Protein AF-A0A9D9GRF8-F1 (afdb_monomer)

pLDDT: mean 84.84, std 13.11, range [34.34, 96.88]

Nearest PDB structures (foldseek):
  6o7x-assembly1_M  TM=3.950E-01  e=9.332E-03  Saccharomyces cerevisiae S288C
  7fde-assembly1_M  TM=4.262E-01  e=1.306E-01  Saccharomyces cerevisiae S288C
  5knc-assembly1_G  TM=4.337E-01  e=1.461E-01  Enterococcus hirae ATCC 9790
  7tmo-assembly1_M  TM=4.013E-01  e=1.829E-01  Saccharomyces cerevisiae
  5d80-assembly1_G  TM=1.561E-01  e=4.013E-01  Saccharomyces cerevisiae S288C

Sequence (206 aa):
MVTLIKFSESDKKILLILLIIILLFIIVFGYLQKLVAYIMRKQGLAVDTMMYDILRTGVIKKKGEFKKEAYRKSMVLFTKKAWIPFLIIAVSVLAILIFGWAKGENGLSYYPEAWSSLTFDLDWPTNEFFGLTIVSDWPSIVKYPDFSWSIDKYYALFFTLIGAISALFYLYQVQAYLARAMRIRRLGRTYFSKDLEKQSNQQIAQ

Radius of gyration: 27.82 Å; Cα contacts (8 Å, |Δi|>4): 161; chains: 1; bounding box: 81×28×70 Å

Secondary structure (DSSP, 8-state):
--------HHHHHHHHHHHHHHHHHHHHHHHHHHHHHHHHHHHHTHHHHHHHHHHHTT---SHHHHHHHHHHHHHHHHHHHHHHHHHHHHHHHHHHHHHHHHTTS-TTTHHHHHHHHHS-EEE--EEEETTEEEE-SPPEEEE-------HHHHHHHHHHHHHHHHHHHHHHHHHHHHHHHHHHHHHHHHSS---HHHHHHHHTT-

Solvent-accessible surface area (backbone atoms only — not comparable to full-atom values): 11429 Å² total; per-residue (Å²): 135,85,81,76,78,76,73,49,75,66,56,54,51,52,53,50,52,53,52,51,53,53,52,51,50,53,51,54,51,55,52,50,51,52,52,52,53,52,53,30,53,60,44,14,50,58,51,54,68,75,41,43,66,52,58,72,68,56,77,59,87,46,49,67,58,47,48,54,53,53,50,50,54,49,47,53,55,38,50,70,65,31,48,60,29,47,50,47,31,52,50,25,53,49,51,52,39,52,53,21,43,74,69,76,42,77,32,61,65,61,48,62,57,28,51,55,40,62,35,72,45,70,48,65,48,63,44,79,55,97,90,38,79,38,77,70,54,82,58,48,79,76,39,76,53,56,83,70,94,48,71,60,36,54,50,50,50,52,35,48,51,54,21,49,55,21,46,53,55,29,51,51,42,52,50,33,44,52,22,29,55,52,40,51,57,51,49,44,47,72,77,58,53,91,47,69,72,62,53,54,60,57,61,75,74,108

Organism: NCBI:txid2840932

Foldseek 3Di:
DPPPPPDDPVNVVVVVVVVVVVVVVVVVVVVVVVVLVVLLLVLQCVLCVVCVVVVVVVVDPALVVLLVVSLVVLVVVLCVQLVVLVVLLVVLQVLQQVVCVVVVHNRCPLLVVLQPLQDWDWAFDWDDDPNDTDRDDGTDTPDDRDPPDDPSNVSSVVSVVSNVVSVVSNVSSVSSSVSNNVSSVVVSCVVPPPDPVVVVVVVVVD

Structure (mmCIF, N/CA/C/O backbone):
data_AF-A0A9D9GRF8-F1
#
_entry.id   AF-A0A9D9GRF8-F1
#
loop_
_atom_site.group_PDB
_atom_site.id
_atom_site.type_symbol
_atom_site.label_atom_id
_atom_site.label_alt_id
_atom_site.label_comp_id
_atom_site.label_asym_id
_atom_site.label_entity_id
_atom_site.label_seq_id
_atom_site.pdbx_PDB_ins_code
_atom_site.Cartn_x
_atom_site.Cartn_y
_atom_site.Cartn_z
_atom_site.occupancy
_atom_site.B_iso_or_equiv
_atom_site.auth_seq_id
_atom_site.auth_comp_id
_atom_site.auth_asym_id
_atom_site.auth_atom_id
_atom_site.pdbx_PDB_model_num
ATOM 1 N N . MET A 1 1 ? 48.474 -10.193 21.459 1.00 34.34 1 MET A N 1
ATOM 2 C CA . MET A 1 1 ? 48.788 -9.098 20.517 1.00 34.34 1 MET A CA 1
ATOM 3 C C . MET A 1 1 ? 47.507 -8.313 20.303 1.00 34.34 1 MET A C 1
ATOM 5 O O . MET A 1 1 ? 46.628 -8.785 19.600 1.00 34.34 1 MET A O 1
ATOM 9 N N . VAL A 1 2 ? 47.343 -7.197 21.013 1.00 43.62 2 VAL A N 1
ATOM 10 C CA . VAL A 1 2 ? 46.194 -6.304 20.817 1.00 43.62 2 VAL A CA 1
ATOM 11 C C . VAL A 1 2 ? 46.542 -5.436 19.617 1.00 43.62 2 VAL A C 1
ATOM 13 O O . VAL A 1 2 ? 47.428 -4.588 19.708 1.00 43.62 2 VAL A O 1
ATOM 16 N N . THR A 1 3 ? 45.931 -5.708 18.469 1.00 48.06 3 THR A N 1
ATOM 17 C CA . THR A 1 3 ? 46.075 -4.895 17.261 1.00 48.06 3 THR A CA 1
ATOM 18 C C . THR A 1 3 ? 45.477 -3.521 17.555 1.00 48.06 3 THR A C 1
ATOM 20 O O . THR A 1 3 ? 44.263 -3.334 17.532 1.00 48.06 3 THR A O 1
ATOM 23 N N . LEU A 1 4 ? 46.331 -2.557 17.907 1.00 42.31 4 LEU A N 1
ATOM 24 C CA . LEU A 1 4 ? 45.944 -1.157 18.026 1.00 42.31 4 LEU A CA 1
ATOM 25 C C . LEU A 1 4 ? 45.586 -0.664 16.619 1.00 42.31 4 LEU A C 1
ATOM 27 O O . LEU A 1 4 ? 46.464 -0.336 15.823 1.00 42.31 4 LEU A O 1
ATOM 31 N N . ILE A 1 5 ? 44.293 -0.634 16.303 1.00 59.06 5 ILE A N 1
ATOM 32 C CA . ILE A 1 5 ? 43.787 0.031 15.103 1.00 59.06 5 ILE A CA 1
ATOM 33 C C . ILE A 1 5 ? 44.037 1.529 15.309 1.00 59.06 5 ILE A C 1
ATOM 35 O O . ILE A 1 5 ? 43.296 2.218 16.012 1.00 59.06 5 ILE A O 1
ATOM 39 N N . LYS A 1 6 ? 45.148 2.031 14.762 1.00 53.34 6 LYS A N 1
ATOM 40 C CA . LYS A 1 6 ? 45.441 3.464 14.701 1.00 53.34 6 LYS A CA 1
ATOM 41 C C . LYS A 1 6 ? 44.455 4.082 13.711 1.00 53.34 6 LYS A C 1
ATOM 43 O O . LYS A 1 6 ? 44.670 4.024 12.509 1.00 53.34 6 LYS A O 1
ATOM 48 N N . PHE A 1 7 ? 43.369 4.647 14.228 1.00 54.81 7 PHE A N 1
ATOM 49 C CA . PHE A 1 7 ? 42.433 5.429 13.425 1.00 54.81 7 PHE A CA 1
ATOM 50 C C . PHE A 1 7 ? 43.140 6.655 12.847 1.00 54.81 7 PHE A C 1
ATOM 52 O O . PHE A 1 7 ? 43.674 7.470 13.609 1.00 54.81 7 PHE A O 1
ATOM 59 N N . SER A 1 8 ? 43.116 6.798 11.521 1.00 70.12 8 SER A N 1
ATOM 60 C CA . SER A 1 8 ? 43.516 8.041 10.864 1.00 70.12 8 SER A CA 1
ATOM 61 C C . SER A 1 8 ? 42.523 9.155 11.236 1.00 70.12 8 SER A C 1
ATOM 63 O O . SER A 1 8 ? 41.371 8.891 11.598 1.00 70.12 8 SER A O 1
ATOM 65 N N . GLU A 1 9 ? 42.937 10.425 11.193 1.00 72.44 9 GLU A N 1
ATOM 66 C CA . GLU A 1 9 ? 41.999 11.538 11.423 1.00 72.44 9 GLU A CA 1
ATOM 67 C C . GLU A 1 9 ? 40.847 11.541 10.410 1.00 72.44 9 GLU A C 1
ATOM 69 O O . GLU A 1 9 ? 39.722 11.913 10.753 1.00 72.44 9 GLU A O 1
ATOM 74 N N . SER A 1 10 ? 41.109 11.085 9.184 1.00 70.81 10 SER A N 1
ATOM 75 C CA . SER A 1 10 ? 40.103 10.927 8.136 1.00 70.81 10 SER A CA 1
ATOM 76 C C . SER A 1 10 ? 39.047 9.890 8.525 1.00 70.81 10 SER A C 1
ATOM 78 O O . SER A 1 10 ? 37.855 10.144 8.362 1.00 70.81 10 SER A O 1
ATOM 80 N N . ASP A 1 11 ? 39.453 8.778 9.143 1.00 73.00 11 ASP A N 1
ATOM 81 C CA . ASP A 1 11 ? 38.540 7.697 9.542 1.00 73.00 11 ASP A CA 1
ATOM 82 C C . ASP A 1 11 ? 37.584 8.162 10.650 1.00 73.00 11 ASP A C 1
ATOM 84 O O . ASP A 1 11 ? 36.396 7.839 10.645 1.00 73.00 11 ASP A O 1
ATOM 88 N N . LYS A 1 12 ? 38.084 8.986 11.583 1.00 78.44 12 LYS A N 1
ATOM 89 C CA . LYS A 1 12 ? 37.261 9.595 12.641 1.00 78.44 12 LYS A CA 1
ATOM 90 C C . LYS A 1 12 ? 36.231 10.569 12.069 1.00 78.44 12 LYS A C 1
ATOM 92 O O . LYS A 1 12 ? 35.096 10.594 12.542 1.00 78.44 12 LYS A O 1
ATOM 97 N N . LYS A 1 13 ? 36.604 11.355 11.050 1.00 79.38 13 LYS A N 1
ATOM 98 C CA . LYS A 1 13 ? 35.684 12.275 10.357 1.00 79.38 13 LYS A CA 1
ATOM 99 C C . LYS A 1 13 ? 34.590 11.510 9.610 1.00 79.38 13 LYS A C 1
ATOM 101 O O . LYS A 1 13 ? 33.422 11.865 9.737 1.00 79.38 13 LYS A O 1
ATOM 106 N N . ILE A 1 14 ? 34.942 10.436 8.902 1.00 80.31 14 ILE A N 1
ATOM 107 C CA . ILE A 1 14 ? 33.975 9.585 8.187 1.00 80.31 14 ILE A CA 1
ATOM 108 C C . ILE A 1 14 ? 33.003 8.916 9.166 1.00 80.31 14 ILE A C 1
ATOM 110 O O . ILE A 1 14 ? 31.791 8.948 8.952 1.00 80.31 14 ILE A O 1
ATOM 114 N N . LEU A 1 15 ? 33.505 8.372 10.279 1.00 82.38 15 LEU A N 1
ATOM 115 C CA . LEU A 1 15 ? 32.664 7.738 11.295 1.00 82.38 15 LEU A CA 1
ATOM 116 C C . LEU A 1 15 ? 31.694 8.735 11.950 1.00 82.38 15 LEU A C 1
ATOM 118 O O . LEU A 1 15 ? 30.535 8.403 12.202 1.00 82.38 15 LEU A O 1
ATOM 122 N N . LEU A 1 16 ? 32.138 9.976 12.165 1.00 86.75 16 LEU A N 1
ATOM 123 C CA . LEU A 1 16 ? 31.287 11.058 12.658 1.00 86.75 16 LEU A CA 1
ATOM 124 C C . LEU A 1 16 ? 30.183 11.428 11.654 1.00 86.75 16 LEU A C 1
ATOM 126 O O . LEU A 1 16 ? 29.030 11.582 12.055 1.00 86.75 16 LEU A O 1
ATOM 130 N N . ILE A 1 17 ? 30.498 11.512 10.357 1.00 86.94 17 ILE A N 1
ATOM 131 C CA . ILE A 1 17 ? 29.504 11.767 9.299 1.00 86.94 17 ILE A CA 1
ATOM 132 C C . ILE A 1 17 ? 28.460 10.642 9.253 1.00 86.94 17 ILE A C 1
ATOM 134 O O . ILE A 1 17 ? 27.261 10.920 9.236 1.00 86.94 17 ILE A O 1
ATOM 138 N N . LEU A 1 18 ? 28.891 9.377 9.303 1.00 85.81 18 LEU A N 1
ATOM 139 C CA . LEU A 1 18 ? 27.989 8.222 9.309 1.00 85.81 18 LEU A CA 1
ATOM 140 C C . LEU A 1 18 ? 27.032 8.253 10.512 1.00 85.81 18 LEU A C 1
ATOM 142 O O . LEU A 1 18 ? 25.831 8.027 10.357 1.00 85.81 18 LEU A O 1
ATOM 146 N N . LEU A 1 19 ? 27.541 8.585 11.702 1.00 90.12 19 LEU A N 1
ATOM 147 C CA . LEU A 1 19 ? 26.729 8.708 12.914 1.00 90.12 19 LEU A CA 1
ATOM 148 C C . LEU A 1 19 ? 25.658 9.802 12.774 1.00 90.12 19 LEU A C 1
ATOM 150 O O . LEU A 1 19 ? 24.506 9.589 13.154 1.00 90.12 19 LEU A O 1
ATOM 154 N N . ILE A 1 20 ? 26.015 10.954 12.196 1.00 92.38 20 ILE A N 1
ATOM 155 C CA . ILE A 1 20 ? 25.071 12.052 11.940 1.00 92.38 20 ILE A CA 1
ATOM 156 C C . ILE A 1 20 ? 23.975 11.608 10.964 1.00 92.38 20 ILE A C 1
ATOM 158 O O . ILE A 1 20 ? 22.801 11.883 11.210 1.00 92.38 20 ILE A O 1
ATOM 162 N N . ILE A 1 21 ? 24.329 10.886 9.896 1.00 90.81 21 ILE A N 1
ATOM 163 C CA . ILE A 1 21 ? 23.359 10.359 8.922 1.00 90.81 21 ILE A CA 1
ATOM 164 C C . ILE A 1 21 ? 22.376 9.397 9.600 1.00 90.81 21 ILE A C 1
ATOM 166 O O . ILE A 1 21 ? 21.165 9.525 9.415 1.00 90.81 21 ILE A O 1
ATOM 170 N N . ILE A 1 22 ? 22.870 8.474 10.431 1.00 92.62 22 ILE A N 1
ATOM 171 C CA . ILE A 1 22 ? 22.021 7.532 11.179 1.00 92.62 22 ILE A CA 1
ATOM 172 C C . ILE A 1 22 ? 21.080 8.286 12.126 1.00 92.62 22 ILE A C 1
ATOM 174 O O . ILE A 1 22 ? 19.884 7.993 12.182 1.00 92.62 22 ILE A O 1
ATOM 178 N N . LEU A 1 23 ? 21.594 9.283 12.849 1.00 94.56 23 LEU A N 1
ATOM 179 C CA . LEU A 1 23 ? 20.797 10.091 13.769 1.00 94.56 23 LEU A CA 1
ATOM 180 C C . LEU A 1 23 ? 19.700 10.868 13.029 1.00 94.56 23 LEU A C 1
ATOM 182 O O . LEU A 1 23 ? 18.549 10.885 13.471 1.00 94.56 23 LEU A O 1
ATOM 186 N N . LEU A 1 24 ? 20.021 11.449 11.871 1.00 94.94 24 LEU A N 1
ATOM 187 C CA . LEU A 1 24 ? 19.050 12.120 11.008 1.00 94.94 24 LEU A CA 1
ATOM 188 C C . LEU A 1 24 ? 17.966 11.146 10.531 1.00 94.94 24 LEU A C 1
ATOM 190 O O . LEU A 1 24 ? 16.778 11.470 10.590 1.00 94.94 24 LEU A O 1
ATOM 194 N N . PHE A 1 25 ? 18.350 9.930 10.137 1.00 93.06 25 PHE A N 1
ATOM 195 C CA . PHE A 1 25 ? 17.412 8.884 9.733 1.00 93.06 25 PHE A CA 1
ATOM 196 C C . PHE A 1 25 ? 16.435 8.534 10.865 1.00 93.06 25 PHE A C 1
ATOM 198 O O . PHE A 1 25 ? 15.224 8.513 10.650 1.00 93.06 25 PHE A O 1
ATOM 205 N N . ILE A 1 26 ? 16.924 8.363 12.099 1.00 94.88 26 ILE A N 1
ATOM 206 C CA . ILE A 1 26 ? 16.077 8.106 13.278 1.00 94.88 26 ILE A CA 1
ATOM 207 C C . ILE A 1 26 ? 15.067 9.242 13.496 1.00 94.88 26 ILE A C 1
ATOM 209 O O . ILE A 1 26 ? 13.886 8.979 13.745 1.00 94.88 26 ILE A O 1
ATOM 213 N N . ILE A 1 27 ? 15.499 10.502 13.369 1.00 95.38 27 ILE A N 1
ATOM 214 C CA . ILE A 1 27 ? 14.617 11.668 13.515 1.00 95.38 27 ILE A CA 1
ATOM 215 C C . ILE A 1 27 ? 13.503 11.637 12.461 1.00 95.38 27 ILE A C 1
ATOM 217 O O . ILE A 1 27 ? 12.324 11.761 12.810 1.00 95.38 27 ILE A O 1
ATOM 221 N N . VAL A 1 28 ? 13.850 11.429 11.187 1.00 93.56 28 VAL A N 1
ATOM 222 C CA . VAL A 1 28 ? 12.881 11.357 10.081 1.00 93.56 28 VAL A CA 1
ATOM 223 C C . VAL A 1 28 ? 11.872 10.229 10.312 1.00 93.56 28 VAL A C 1
ATOM 225 O O . VAL A 1 28 ? 10.662 10.452 10.206 1.00 93.56 28 VAL A O 1
ATOM 228 N N . PHE A 1 29 ? 12.336 9.044 10.716 1.00 93.06 29 PHE A N 1
ATOM 229 C CA . PHE A 1 29 ? 11.458 7.920 11.050 1.00 93.06 29 PHE A CA 1
ATOM 230 C C . PHE A 1 29 ? 10.511 8.237 12.211 1.00 93.06 29 PHE A C 1
ATOM 232 O O . PHE A 1 29 ? 9.323 7.908 12.145 1.00 93.06 29 PHE A O 1
ATOM 239 N N . GLY A 1 30 ? 10.991 8.931 13.245 1.00 92.44 30 GLY A N 1
ATOM 240 C CA . GLY A 1 30 ? 10.158 9.375 14.363 1.00 92.44 30 GLY A CA 1
ATOM 241 C C . GLY A 1 30 ? 9.026 10.314 13.927 1.00 92.44 30 GLY A C 1
ATOM 242 O O . GLY A 1 30 ? 7.882 10.165 14.372 1.00 92.44 30 GLY A O 1
ATOM 243 N N . TYR A 1 31 ? 9.304 11.252 13.017 1.00 93.75 31 TYR A N 1
ATOM 244 C CA . TYR A 1 31 ? 8.274 12.133 12.454 1.00 93.75 31 TYR A CA 1
ATOM 245 C C . TYR A 1 31 ? 7.276 11.379 11.571 1.00 93.75 31 TYR A C 1
ATOM 247 O O . TYR A 1 31 ? 6.066 11.587 11.708 1.00 93.75 31 TYR A O 1
ATOM 255 N N . LEU A 1 32 ? 7.750 10.454 10.731 1.00 91.19 32 LEU A N 1
ATOM 256 C CA . LEU A 1 32 ? 6.888 9.612 9.898 1.00 91.19 32 LEU A CA 1
ATOM 257 C C . LEU A 1 32 ? 5.913 8.787 10.747 1.00 91.19 32 LEU A C 1
ATOM 259 O O . LEU A 1 32 ? 4.715 8.765 10.463 1.00 91.19 32 LEU A O 1
ATOM 263 N N . GLN A 1 33 ? 6.382 8.181 11.841 1.00 91.25 33 GLN A N 1
ATOM 264 C CA . GLN A 1 33 ? 5.516 7.437 12.761 1.00 91.25 33 GLN A CA 1
ATOM 265 C C . GLN A 1 33 ? 4.420 8.318 13.377 1.00 91.25 33 GLN A C 1
ATOM 267 O O . GLN A 1 33 ? 3.258 7.905 13.441 1.00 91.25 33 GLN A O 1
ATOM 272 N N . LYS A 1 34 ? 4.756 9.546 13.800 1.00 92.81 34 LYS A N 1
ATOM 273 C CA . LYS A 1 34 ? 3.769 10.502 14.334 1.00 92.81 34 LYS A CA 1
ATOM 274 C C . LYS A 1 34 ? 2.711 10.864 13.291 1.00 92.81 34 LYS A C 1
ATOM 276 O O . LYS A 1 34 ? 1.522 10.884 13.618 1.00 92.81 34 LYS A O 1
ATOM 281 N N . LEU A 1 35 ? 3.124 11.100 12.046 1.00 90.62 35 LEU A N 1
ATOM 282 C CA . LEU A 1 35 ? 2.225 11.415 10.936 1.00 90.62 35 LEU A CA 1
ATOM 283 C C . LEU A 1 35 ? 1.277 10.247 10.637 1.00 90.62 35 LEU A C 1
ATOM 285 O O . LEU A 1 35 ? 0.059 10.433 10.578 1.00 90.62 35 LEU A O 1
ATOM 289 N N . VAL A 1 36 ? 1.808 9.027 10.541 1.00 89.62 36 VAL A N 1
ATOM 290 C CA . VAL A 1 36 ? 1.009 7.809 10.339 1.00 89.62 36 VAL A CA 1
ATOM 291 C C . VAL A 1 36 ? -0.001 7.636 11.475 1.00 89.62 36 VAL A C 1
ATOM 293 O O . VAL A 1 36 ? -1.189 7.425 11.220 1.00 89.62 36 VAL A O 1
ATOM 296 N N . ALA A 1 37 ? 0.425 7.799 12.731 1.00 89.25 37 ALA A N 1
ATOM 297 C CA . ALA A 1 37 ? -0.460 7.699 13.888 1.00 89.25 37 ALA A CA 1
ATOM 298 C C . ALA A 1 37 ? -1.575 8.759 13.872 1.00 89.25 37 ALA A C 1
ATOM 300 O O . ALA A 1 37 ? -2.719 8.453 14.223 1.00 89.25 37 ALA A O 1
ATOM 301 N N . TYR A 1 38 ? -1.274 9.989 13.448 1.00 91.81 38 TYR A N 1
ATOM 302 C CA . TYR A 1 38 ? -2.265 11.054 13.294 1.00 91.81 38 TYR A CA 1
ATOM 303 C C . TYR A 1 38 ? -3.324 10.695 12.240 1.00 91.81 38 TYR A C 1
ATOM 305 O O . TYR A 1 38 ? -4.525 10.749 12.527 1.00 91.81 38 TYR A O 1
ATOM 313 N N . ILE A 1 39 ? -2.895 10.238 11.059 1.00 90.44 39 ILE A N 1
ATOM 314 C CA . ILE A 1 39 ? -3.802 9.813 9.982 1.00 90.44 39 ILE 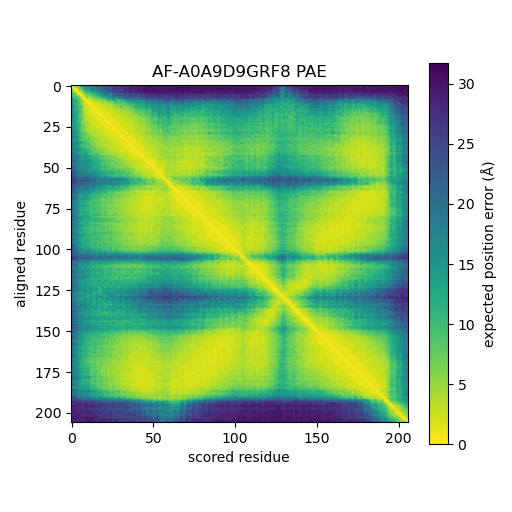A CA 1
ATOM 315 C C . ILE A 1 39 ? -4.679 8.646 10.445 1.00 90.44 39 ILE A C 1
ATOM 317 O O . ILE A 1 39 ? -5.900 8.690 10.282 1.00 90.44 39 ILE A O 1
ATOM 321 N N . MET A 1 40 ? -4.091 7.637 11.095 1.00 89.81 40 MET A N 1
ATOM 322 C CA . MET A 1 40 ? -4.842 6.491 11.615 1.00 89.81 40 MET A CA 1
ATOM 323 C C . MET A 1 40 ? -5.873 6.912 12.665 1.00 89.81 40 MET A C 1
ATOM 325 O O . MET A 1 40 ? -7.001 6.426 12.650 1.00 89.81 40 MET A O 1
ATOM 329 N N . ARG A 1 41 ? -5.546 7.849 13.563 1.00 90.38 41 ARG A N 1
ATOM 330 C CA . ARG A 1 41 ? -6.527 8.368 14.532 1.00 90.38 41 ARG A CA 1
ATOM 331 C C . ARG A 1 41 ? -7.730 8.983 13.820 1.00 90.38 41 ARG A C 1
ATOM 333 O O . ARG A 1 41 ? -8.858 8.645 14.174 1.00 90.38 41 ARG A O 1
ATOM 340 N N . LYS A 1 42 ? -7.500 9.802 12.789 1.00 91.00 42 LYS A N 1
ATOM 341 C CA . LYS A 1 42 ? -8.567 10.427 11.992 1.00 91.00 42 LYS A CA 1
ATOM 342 C C . LYS A 1 42 ? -9.408 9.389 11.240 1.00 91.00 42 LYS A C 1
ATOM 344 O O . LYS A 1 42 ? -10.631 9.440 11.292 1.00 91.00 42 LYS A O 1
ATOM 349 N N . GLN A 1 43 ? -8.770 8.405 10.605 1.00 90.06 43 GLN A N 1
ATOM 350 C CA . GLN A 1 43 ? -9.458 7.309 9.907 1.00 90.06 43 GLN A CA 1
ATOM 351 C C . GLN A 1 43 ? -10.287 6.428 10.856 1.00 90.06 43 GLN A C 1
ATOM 353 O O . GLN A 1 43 ? -11.343 5.919 10.474 1.00 90.06 43 GLN A O 1
ATOM 358 N N . GLY A 1 44 ? -9.826 6.254 12.098 1.00 88.12 44 GLY A N 1
ATOM 359 C CA . GLY A 1 44 ? -10.521 5.489 13.129 1.00 88.12 44 GLY A CA 1
ATOM 360 C C . GLY A 1 44 ? -11.849 6.112 13.565 1.00 88.12 44 GLY A C 1
ATOM 361 O O . GLY A 1 44 ? -12.778 5.365 13.865 1.00 88.12 44 GLY A O 1
ATOM 362 N N . LEU A 1 45 ? -11.974 7.446 13.544 1.00 90.56 45 LEU A N 1
ATOM 363 C CA . LEU A 1 45 ? -13.187 8.167 13.968 1.00 90.56 45 LEU A CA 1
ATOM 364 C C . LEU A 1 45 ? -14.428 7.823 13.138 1.00 90.56 45 LEU A C 1
ATOM 366 O O . LEU A 1 45 ? -15.540 7.943 13.636 1.00 90.56 45 LEU A O 1
ATOM 370 N N . ALA A 1 46 ? -14.262 7.309 11.916 1.00 88.69 46 ALA A N 1
ATOM 371 C CA . ALA A 1 46 ? -15.386 6.835 11.108 1.00 88.69 46 ALA A CA 1
ATOM 372 C C . ALA A 1 46 ? -16.212 5.737 11.815 1.00 88.69 46 ALA A C 1
ATOM 374 O O . ALA A 1 46 ? -17.398 5.580 11.535 1.00 88.69 46 ALA A O 1
ATOM 375 N N . VAL A 1 47 ? -15.605 4.975 12.736 1.00 89.19 47 VAL A N 1
ATOM 376 C CA . VAL A 1 47 ? -16.314 3.983 13.567 1.00 89.19 47 VAL A CA 1
ATOM 377 C C . VAL A 1 47 ? -17.328 4.644 14.486 1.00 89.19 47 VAL A C 1
ATOM 379 O O . VAL A 1 47 ? -18.411 4.093 14.668 1.00 89.19 47 VAL A O 1
ATOM 382 N N . ASP A 1 48 ? -16.992 5.806 15.040 1.00 87.38 48 ASP A N 1
ATOM 383 C CA . ASP A 1 48 ? -17.852 6.515 15.980 1.00 87.38 48 ASP A CA 1
ATOM 384 C C . ASP A 1 48 ? -19.154 6.907 15.274 1.00 87.38 48 ASP A C 1
ATOM 386 O O . ASP A 1 48 ? -20.232 6.598 15.769 1.00 87.38 48 ASP A O 1
ATOM 390 N N . THR A 1 49 ? -19.061 7.454 14.057 1.00 88.12 49 THR A N 1
ATOM 391 C CA . THR A 1 49 ? -20.225 7.768 13.215 1.00 88.12 49 THR A CA 1
ATOM 392 C C . THR A 1 49 ? -21.030 6.516 12.858 1.00 88.12 49 THR A C 1
ATOM 394 O O . THR A 1 49 ? -22.250 6.519 12.959 1.00 88.12 49 THR A O 1
ATOM 397 N N . MET A 1 50 ? -20.366 5.416 12.480 1.00 88.56 50 MET A N 1
ATOM 398 C CA . MET A 1 50 ? -21.047 4.172 12.081 1.00 88.56 50 MET A CA 1
ATOM 399 C C . MET A 1 50 ? -21.810 3.482 13.220 1.00 88.56 50 MET A C 1
ATOM 401 O O . MET A 1 50 ? -22.748 2.725 12.952 1.00 88.56 50 MET A O 1
ATOM 405 N N . MET A 1 51 ? -21.376 3.690 14.465 1.00 89.12 51 MET A N 1
ATOM 406 C CA . MET A 1 51 ? -21.928 3.038 15.653 1.00 89.12 51 MET A CA 1
ATOM 407 C C . MET A 1 51 ? -22.767 3.973 16.530 1.00 89.12 51 MET A C 1
ATOM 409 O O . MET A 1 51 ? -23.383 3.485 17.476 1.00 89.12 51 MET A O 1
ATOM 413 N N . TYR A 1 52 ? -22.815 5.275 16.231 1.00 86.62 52 TYR A N 1
ATOM 414 C CA . TYR A 1 52 ? -23.490 6.286 17.048 1.00 86.62 52 TYR A CA 1
ATOM 415 C C . TYR A 1 52 ? -24.964 5.942 17.307 1.00 86.62 52 TYR A C 1
ATOM 417 O O . TYR A 1 52 ? -25.359 5.788 18.462 1.00 86.62 52 TYR A O 1
ATOM 425 N N . ASP A 1 53 ? -25.752 5.717 16.253 1.00 82.31 53 ASP A N 1
ATOM 426 C CA . ASP A 1 53 ? -27.191 5.433 16.383 1.00 82.31 53 ASP A CA 1
ATOM 427 C C . ASP A 1 53 ? -27.462 4.112 17.112 1.00 82.3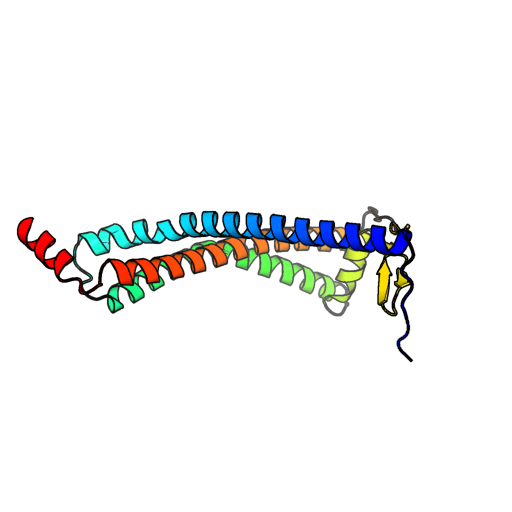1 53 ASP A C 1
ATOM 429 O O . ASP A 1 53 ? -28.390 3.994 17.912 1.00 82.31 53 ASP A O 1
ATOM 433 N N . ILE A 1 54 ? -26.609 3.111 16.890 1.00 83.44 54 ILE A N 1
ATOM 434 C CA . ILE A 1 54 ? -26.748 1.778 17.492 1.00 83.44 54 ILE A CA 1
ATOM 435 C C . ILE A 1 54 ? -26.451 1.819 18.994 1.00 83.44 54 ILE A C 1
ATOM 437 O O . ILE A 1 54 ? -27.096 1.127 19.780 1.00 83.44 54 ILE A O 1
ATOM 441 N N . LEU A 1 55 ? -25.478 2.635 19.401 1.00 82.25 55 LEU A N 1
ATOM 442 C CA . LEU A 1 55 ? -25.176 2.853 20.811 1.00 82.25 55 LEU A CA 1
ATOM 443 C C . LEU A 1 55 ? -26.243 3.727 21.481 1.00 82.25 55 LEU A C 1
ATOM 445 O O . LEU A 1 55 ? -26.638 3.430 22.605 1.00 82.25 55 LEU A O 1
ATOM 449 N N . ARG A 1 56 ? -26.749 4.758 20.793 1.00 81.06 56 ARG A N 1
ATOM 450 C CA . ARG A 1 56 ? -27.786 5.660 21.317 1.00 81.06 56 ARG A CA 1
ATOM 451 C C . ARG A 1 56 ? -29.123 4.956 21.552 1.00 81.06 56 ARG A C 1
ATOM 453 O O . ARG A 1 56 ? -29.797 5.244 22.531 1.00 81.06 56 ARG A O 1
ATOM 460 N N . THR A 1 57 ? -29.497 4.029 20.675 1.00 79.12 57 THR A N 1
ATOM 461 C CA . THR A 1 57 ? -30.752 3.262 20.776 1.00 79.12 57 THR A CA 1
ATOM 462 C C . THR A 1 57 ? -30.719 2.164 21.844 1.00 79.12 57 THR A C 1
ATOM 464 O O . THR A 1 57 ? -31.742 1.538 22.104 1.00 79.12 57 THR A O 1
ATOM 467 N N . GLY A 1 58 ? -29.565 1.897 22.470 1.00 75.62 58 GLY A N 1
ATOM 468 C CA . GLY A 1 58 ? -29.447 0.907 23.548 1.00 75.62 58 GLY A CA 1
ATOM 469 C C . GLY A 1 58 ? -29.652 -0.549 23.108 1.00 75.62 58 GLY A C 1
ATOM 470 O O . GLY A 1 58 ? -29.775 -1.434 23.958 1.00 75.62 58 GLY A O 1
ATOM 471 N N . VAL A 1 59 ? -29.671 -0.814 21.795 1.00 76.69 59 VAL A N 1
ATOM 472 C CA . VAL A 1 59 ? -29.894 -2.154 21.221 1.00 76.69 59 VAL A CA 1
ATOM 473 C C . VAL A 1 59 ? -28.751 -3.104 21.580 1.00 76.69 59 VAL A C 1
ATOM 475 O O . VAL A 1 59 ? -28.975 -4.286 21.830 1.00 76.69 59 VAL A O 1
ATOM 478 N N . ILE A 1 60 ? -27.519 -2.592 21.655 1.00 78.81 60 ILE A N 1
ATOM 479 C CA . ILE A 1 60 ? -26.335 -3.382 21.998 1.00 78.81 60 ILE A CA 1
ATOM 480 C C . ILE A 1 60 ? -25.965 -3.170 23.465 1.00 78.81 60 ILE A C 1
ATOM 482 O O . ILE A 1 60 ? -25.431 -2.128 23.841 1.00 78.81 60 ILE A O 1
ATOM 486 N N . LYS A 1 61 ? -26.176 -4.206 24.281 1.00 75.00 61 LYS A N 1
ATOM 487 C CA . LYS A 1 61 ? -25.871 -4.188 25.724 1.00 75.00 61 LYS A CA 1
ATOM 488 C C . LYS A 1 61 ? -24.563 -4.900 26.068 1.00 75.00 61 LYS A C 1
ATOM 490 O O . LYS A 1 61 ? -24.001 -4.691 27.141 1.00 75.00 61 LYS A O 1
ATOM 495 N N . LYS A 1 62 ? -24.046 -5.738 25.161 1.00 83.44 62 LYS A N 1
ATOM 496 C CA . LYS A 1 62 ? -22.835 -6.539 25.381 1.00 83.44 62 LYS A CA 1
ATOM 497 C C . LYS A 1 62 ? -21.672 -6.084 24.502 1.00 83.44 62 LYS A C 1
ATOM 499 O O . LYS A 1 62 ? -21.802 -5.852 23.302 1.00 83.44 62 LYS A O 1
ATOM 504 N N . LYS A 1 63 ? -20.467 -6.121 25.078 1.00 84.12 63 LYS A N 1
ATOM 505 C CA . LYS A 1 63 ? -19.196 -5.857 24.377 1.00 84.12 63 LYS A CA 1
ATOM 506 C C . LYS A 1 63 ? -18.974 -6.746 23.149 1.00 84.12 63 LYS A C 1
ATOM 508 O O . LYS A 1 63 ? -18.379 -6.300 22.168 1.00 84.12 63 LYS A O 1
ATOM 513 N N . GLY A 1 64 ? -19.386 -8.014 23.224 1.00 85.25 64 GLY A N 1
ATOM 514 C CA . GLY A 1 64 ? -19.234 -8.978 22.128 1.00 85.25 64 GLY A CA 1
ATOM 515 C C . GLY A 1 64 ? -20.058 -8.589 20.900 1.00 85.25 64 GLY A C 1
ATOM 516 O O . GLY A 1 64 ? -19.522 -8.538 19.794 1.00 85.25 64 GLY A O 1
ATOM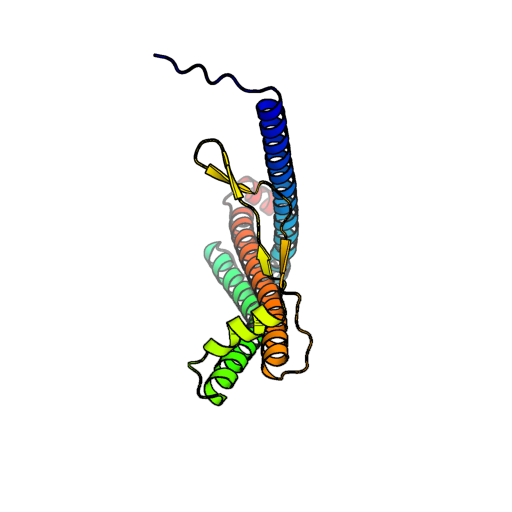 517 N N . GLU A 1 65 ? -21.322 -8.228 21.117 1.00 87.00 65 GLU A N 1
ATOM 518 C CA . GLU A 1 65 ? -22.250 -7.759 20.081 1.00 87.00 65 GLU A CA 1
ATOM 519 C C . GLU A 1 65 ? -21.755 -6.456 19.440 1.00 87.00 65 GLU A C 1
ATOM 521 O O . GLU A 1 65 ? -21.698 -6.363 18.215 1.00 87.00 65 GLU A O 1
ATOM 526 N N . PHE A 1 66 ? -21.267 -5.505 20.249 1.00 89.31 66 PHE A N 1
ATOM 527 C CA . PHE A 1 66 ? -20.666 -4.263 19.749 1.00 89.31 66 PHE A CA 1
ATOM 528 C C . PHE A 1 66 ? -19.496 -4.529 18.804 1.00 89.31 66 PHE A C 1
ATOM 530 O O . PHE A 1 66 ? -19.447 -3.990 17.700 1.00 89.31 66 PHE A O 1
ATOM 537 N N . LYS A 1 67 ? -18.543 -5.371 19.226 1.00 89.38 67 LYS A N 1
ATOM 538 C CA . LYS A 1 67 ? -17.376 -5.696 18.400 1.00 89.38 67 LYS A CA 1
ATOM 539 C C . LYS A 1 67 ? -17.801 -6.353 17.095 1.00 89.38 67 LYS A C 1
ATOM 541 O O . LYS A 1 67 ? -17.311 -5.946 16.047 1.00 89.38 67 LYS A O 1
ATOM 546 N N . LYS A 1 68 ? -18.691 -7.348 17.156 1.00 90.56 68 LYS A N 1
ATOM 547 C CA . LYS A 1 68 ? -19.162 -8.078 15.974 1.00 90.56 68 LYS A CA 1
ATOM 548 C C . LYS A 1 68 ? -19.778 -7.121 14.954 1.00 90.56 68 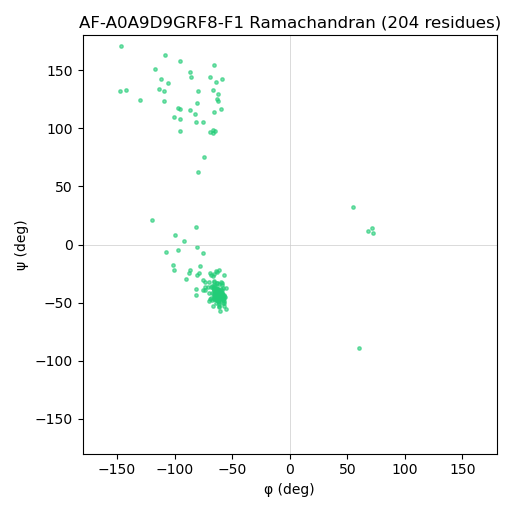LYS A C 1
ATOM 550 O O . LYS A 1 68 ? -19.383 -7.139 13.791 1.00 90.56 68 LYS A O 1
ATOM 555 N N . GLU A 1 69 ? -20.672 -6.244 15.402 1.00 91.38 69 GLU A N 1
ATOM 556 C CA . GLU A 1 69 ? -21.361 -5.308 14.514 1.00 91.38 69 GLU A CA 1
ATOM 557 C C . GLU A 1 69 ? -20.428 -4.221 13.965 1.00 91.38 69 GLU A C 1
ATOM 559 O O . GLU A 1 69 ? -20.433 -3.938 12.765 1.00 91.38 69 GLU A O 1
ATOM 564 N N . ALA A 1 70 ? -19.553 -3.668 14.807 1.00 91.69 70 ALA A N 1
ATOM 565 C CA . ALA A 1 70 ? -18.599 -2.652 14.380 1.00 91.69 70 ALA A CA 1
ATOM 566 C C . ALA A 1 70 ? -17.565 -3.206 13.382 1.00 91.69 70 ALA A C 1
ATOM 568 O O . ALA A 1 70 ? -17.236 -2.539 12.398 1.00 91.69 70 ALA A O 1
ATOM 569 N N . TYR A 1 71 ? -17.079 -4.439 13.586 1.00 93.81 71 TYR A N 1
ATOM 570 C CA . TYR A 1 71 ? -16.202 -5.109 12.622 1.00 93.81 71 TYR A CA 1
ATOM 571 C C . TYR A 1 71 ? -16.929 -5.401 11.310 1.00 93.81 71 TYR A C 1
ATOM 573 O O . TYR A 1 71 ? -16.362 -5.141 10.251 1.00 93.81 71 TYR A O 1
ATOM 581 N N . ARG A 1 72 ? -18.190 -5.852 11.364 1.00 94.00 72 ARG A N 1
ATOM 582 C CA . ARG A 1 72 ? -19.016 -6.079 10.169 1.00 94.00 72 ARG A CA 1
ATOM 583 C C . ARG A 1 72 ? -19.149 -4.805 9.335 1.00 94.00 72 ARG A C 1
ATOM 585 O O . ARG A 1 72 ? -18.808 -4.812 8.155 1.00 94.00 72 ARG A O 1
ATOM 592 N N . LYS A 1 73 ? -19.567 -3.691 9.943 1.00 93.75 73 LYS A N 1
ATOM 593 C CA . LYS A 1 73 ? -19.702 -2.399 9.246 1.00 93.75 73 LYS A CA 1
ATOM 594 C C . LYS A 1 73 ? -18.368 -1.879 8.713 1.00 93.75 73 LYS A C 1
ATOM 596 O O . LYS A 1 73 ? -18.299 -1.413 7.578 1.00 93.75 73 LYS A O 1
ATOM 601 N N . SER A 1 74 ? -17.296 -2.012 9.496 1.00 94.06 74 SER A N 1
ATOM 602 C CA . SER A 1 74 ? -15.948 -1.620 9.069 1.00 94.06 74 SER A CA 1
ATOM 603 C C . SER A 1 74 ? -15.449 -2.436 7.872 1.00 94.06 74 SER A C 1
ATOM 605 O O . SER A 1 74 ? -14.799 -1.865 6.992 1.00 94.06 74 SER A O 1
ATOM 607 N N . MET A 1 75 ? -15.756 -3.739 7.832 1.00 93.50 75 MET A N 1
ATOM 608 C CA . MET A 1 75 ? -15.426 -4.625 6.715 1.00 93.50 75 MET A CA 1
ATOM 609 C C . MET A 1 75 ? -16.219 -4.241 5.467 1.00 93.50 75 MET A C 1
ATOM 611 O O . MET A 1 75 ? -15.622 -4.027 4.423 1.00 93.50 75 MET A O 1
ATOM 615 N N . VAL A 1 76 ? -17.536 -4.041 5.582 1.00 94.38 76 VAL A N 1
ATOM 616 C CA . VAL A 1 76 ? -18.373 -3.596 4.453 1.00 94.38 76 VAL A CA 1
ATOM 617 C C . VAL A 1 76 ? -17.859 -2.276 3.871 1.00 94.38 76 VAL A C 1
ATOM 619 O O . VAL A 1 76 ? -17.748 -2.137 2.654 1.00 94.38 76 VAL A O 1
ATOM 622 N N . LEU A 1 77 ? -17.501 -1.310 4.725 1.00 93.88 77 LEU A N 1
ATOM 623 C CA . LEU A 1 77 ? -16.919 -0.043 4.278 1.00 93.88 77 LEU A CA 1
ATOM 624 C C . LEU A 1 77 ? -15.557 -0.240 3.597 1.00 93.88 77 LEU A C 1
ATOM 626 O O . LEU A 1 77 ? -15.280 0.421 2.598 1.00 93.88 77 LEU A O 1
ATOM 630 N N . PHE A 1 78 ? -14.711 -1.123 4.139 1.00 95.19 78 PHE A N 1
ATOM 631 C CA . PHE A 1 78 ? -13.424 -1.463 3.536 1.00 95.19 78 PHE A CA 1
ATOM 632 C C . PHE A 1 78 ? -13.623 -2.069 2.150 1.00 95.19 78 PHE A C 1
ATOM 634 O O . PHE A 1 78 ? -13.105 -1.511 1.194 1.00 95.19 78 PHE A O 1
ATOM 641 N N . THR A 1 79 ? -14.432 -3.121 2.016 1.00 93.88 79 THR A N 1
ATOM 642 C CA . THR A 1 79 ? -14.690 -3.784 0.733 1.00 93.88 79 THR A CA 1
ATOM 643 C C . THR A 1 79 ? -15.230 -2.802 -0.303 1.00 93.88 79 THR A C 1
ATOM 645 O O . THR A 1 79 ? -14.693 -2.736 -1.403 1.00 93.88 79 THR A O 1
ATOM 648 N N . LYS A 1 80 ? -16.209 -1.957 0.055 1.00 94.19 80 LYS A N 1
ATOM 649 C CA . LYS A 1 80 ? -16.756 -0.943 -0.866 1.00 94.19 80 LYS A CA 1
ATOM 650 C C . LYS A 1 80 ? -15.699 0.032 -1.397 1.00 94.19 80 LYS A C 1
ATOM 652 O O . LYS A 1 80 ? -15.781 0.436 -2.550 1.00 94.19 80 LYS A O 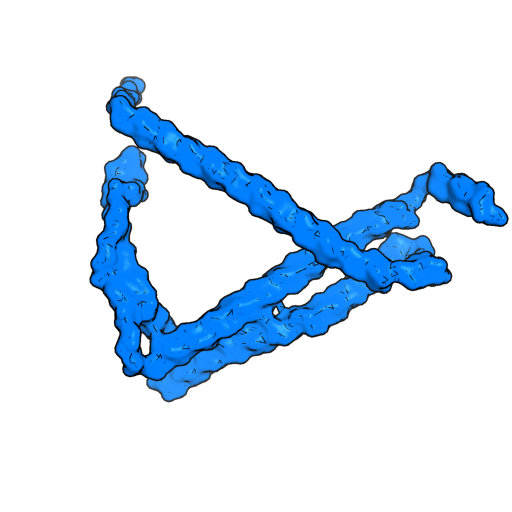1
ATOM 657 N N . LYS A 1 81 ? -14.724 0.426 -0.571 1.00 93.19 81 LYS A N 1
ATOM 658 C CA . LYS A 1 81 ? -13.677 1.392 -0.956 1.00 93.19 81 LYS A CA 1
ATOM 659 C C . LYS A 1 81 ? -12.435 0.746 -1.566 1.00 93.19 81 LYS A C 1
ATOM 661 O O . LYS A 1 81 ? -11.760 1.382 -2.364 1.00 93.19 81 LYS A O 1
ATOM 666 N N . ALA A 1 82 ? -12.117 -0.480 -1.169 1.00 94.69 82 ALA A N 1
ATOM 667 C CA . ALA A 1 82 ? -10.924 -1.202 -1.591 1.00 94.69 82 ALA A CA 1
ATOM 668 C C . ALA A 1 82 ? -11.134 -1.974 -2.900 1.00 94.69 82 ALA A C 1
ATOM 670 O O . ALA A 1 82 ? -10.163 -2.252 -3.593 1.00 94.69 82 ALA A O 1
ATOM 671 N N . TRP A 1 83 ? -12.383 -2.282 -3.265 1.00 94.88 83 TRP A N 1
ATOM 672 C CA . TRP A 1 83 ? -12.687 -3.040 -4.479 1.00 94.88 83 TRP A CA 1
ATOM 673 C C . TRP A 1 83 ? -12.244 -2.332 -5.762 1.00 94.88 83 TRP A C 1
ATOM 675 O O . TRP A 1 83 ? -11.628 -2.956 -6.615 1.00 94.88 83 TRP A O 1
ATOM 685 N N . ILE A 1 84 ? -12.492 -1.023 -5.881 1.00 94.06 84 ILE A N 1
ATOM 686 C CA . ILE A 1 84 ? -12.092 -0.238 -7.061 1.00 94.06 84 ILE A CA 1
ATOM 687 C C . ILE A 1 84 ? -10.568 -0.262 -7.271 1.00 94.06 84 ILE A C 1
ATOM 689 O O . ILE A 1 84 ? -10.140 -0.704 -8.335 1.00 94.06 84 ILE A O 1
ATOM 693 N N . PRO A 1 85 ? -9.725 0.150 -6.300 1.00 96.12 85 PRO A N 1
ATOM 694 C CA . PRO A 1 85 ? -8.280 0.105 -6.502 1.00 96.12 85 PRO A CA 1
ATOM 695 C C . PRO A 1 85 ? -7.769 -1.329 -6.690 1.00 96.12 85 PRO A C 1
ATOM 697 O O . PRO A 1 85 ? -6.860 -1.539 -7.482 1.00 96.12 85 PRO A O 1
ATOM 700 N N . PHE A 1 86 ? -8.379 -2.324 -6.036 1.00 96.06 86 PHE A N 1
ATOM 701 C CA . PHE A 1 86 ? -8.036 -3.729 -6.253 1.00 96.06 86 PHE A CA 1
ATOM 702 C C . PHE A 1 86 ? -8.304 -4.188 -7.695 1.00 96.06 86 PHE A C 1
ATOM 704 O O . PHE A 1 86 ? -7.440 -4.815 -8.302 1.00 96.06 86 PHE A O 1
ATOM 711 N N . LEU A 1 87 ? -9.460 -3.835 -8.265 1.00 96.75 87 LEU A N 1
ATOM 712 C CA . LEU A 1 87 ? -9.781 -4.138 -9.660 1.00 96.75 87 LEU A CA 1
ATOM 713 C C . LEU A 1 87 ? -8.790 -3.490 -10.624 1.00 96.75 87 LEU A C 1
ATOM 715 O O . LEU A 1 87 ? -8.360 -4.143 -11.567 1.00 96.75 87 LEU A O 1
ATOM 719 N N . ILE A 1 88 ? -8.402 -2.235 -10.388 1.00 96.88 88 ILE A N 1
ATOM 720 C CA . ILE A 1 88 ? -7.443 -1.550 -11.261 1.00 96.88 88 ILE A CA 1
ATOM 721 C C . ILE A 1 88 ? -6.074 -2.239 -11.205 1.00 96.88 88 ILE A C 1
ATOM 723 O O . ILE A 1 88 ? -5.478 -2.471 -12.251 1.00 96.88 88 ILE A O 1
ATOM 727 N N . ILE A 1 89 ? -5.603 -2.639 -10.017 1.00 96.88 89 ILE A N 1
ATOM 728 C CA . ILE A 1 89 ? -4.365 -3.426 -9.878 1.00 96.88 89 ILE A CA 1
ATOM 729 C C . ILE A 1 89 ? -4.477 -4.733 -10.669 1.00 96.88 89 ILE A C 1
ATOM 731 O O . ILE A 1 89 ? -3.567 -5.068 -11.423 1.00 96.88 89 ILE A O 1
ATOM 735 N N . ALA A 1 90 ? -5.593 -5.454 -10.528 1.00 96.50 90 ALA A N 1
ATOM 736 C CA . ALA A 1 90 ? -5.815 -6.707 -11.242 1.00 96.50 90 ALA A CA 1
ATOM 737 C C . ALA A 1 90 ? -5.801 -6.504 -12.766 1.00 96.50 90 ALA A C 1
ATOM 739 O O . ALA A 1 90 ? -5.129 -7.251 -13.469 1.00 96.50 90 ALA A O 1
ATOM 740 N N . VAL A 1 91 ? -6.475 -5.465 -13.269 1.00 96.62 91 VAL A N 1
ATOM 741 C CA . VAL A 1 91 ? -6.476 -5.110 -14.696 1.00 96.62 91 VAL A CA 1
ATOM 742 C C . VAL A 1 91 ? -5.074 -4.737 -15.171 1.00 96.62 91 VAL A C 1
ATOM 744 O O . VAL A 1 91 ? -4.655 -5.236 -16.208 1.00 96.62 91 VAL A O 1
ATOM 747 N N . SER A 1 92 ? -4.324 -3.931 -14.417 1.00 95.38 92 SER A N 1
ATOM 748 C CA . SER A 1 92 ? -2.941 -3.576 -14.761 1.00 95.38 92 SER A CA 1
ATOM 749 C C . SER A 1 92 ? -2.036 -4.800 -14.869 1.00 95.38 92 SER A C 1
ATOM 751 O O . SER A 1 92 ? -1.295 -4.933 -15.839 1.00 95.38 92 SER A O 1
ATOM 753 N N . VAL A 1 93 ? -2.112 -5.716 -13.901 1.00 93.94 93 VAL A N 1
ATOM 754 C CA . VAL A 1 93 ? -1.309 -6.946 -13.911 1.00 93.94 93 VAL A CA 1
ATOM 755 C C . VAL A 1 93 ? -1.715 -7.845 -15.078 1.00 93.94 93 VAL A C 1
ATOM 757 O O . VAL A 1 93 ? -0.852 -8.314 -15.815 1.00 93.94 93 VAL A O 1
ATOM 760 N N . LEU A 1 94 ? -3.017 -8.052 -15.289 1.00 94.62 94 LEU A N 1
ATOM 761 C CA . LEU A 1 94 ? -3.517 -8.856 -16.405 1.00 94.62 94 LEU A CA 1
ATOM 762 C C . LEU A 1 94 ? -3.123 -8.259 -17.756 1.00 94.62 94 LEU A C 1
ATOM 764 O O . LEU A 1 94 ? -2.708 -9.001 -18.637 1.00 94.62 94 LEU A O 1
ATOM 768 N N . ALA A 1 95 ? -3.198 -6.939 -17.915 1.00 93.62 95 ALA A N 1
ATOM 769 C CA . ALA A 1 95 ? -2.806 -6.252 -19.139 1.00 93.62 95 ALA A CA 1
ATOM 770 C C . ALA A 1 95 ? -1.329 -6.500 -19.477 1.00 93.62 95 ALA A C 1
ATOM 772 O O . ALA A 1 95 ? -1.016 -6.819 -20.624 1.00 93.62 95 ALA A O 1
ATOM 773 N N . ILE A 1 96 ? -0.434 -6.409 -18.490 1.00 92.69 96 ILE A N 1
ATOM 774 C CA . ILE A 1 96 ? 0.998 -6.700 -18.664 1.00 92.69 96 ILE A CA 1
ATOM 775 C C . ILE A 1 96 ? 1.207 -8.167 -19.070 1.00 92.69 96 ILE A C 1
ATOM 777 O O . ILE A 1 96 ? 1.916 -8.452 -20.032 1.00 92.69 96 ILE A O 1
ATOM 781 N N . LEU A 1 97 ? 0.545 -9.104 -18.385 1.00 92.38 97 LEU A N 1
ATOM 782 C CA . LEU A 1 97 ? 0.679 -10.536 -18.675 1.00 92.38 97 LEU A CA 1
ATOM 783 C C . LEU A 1 97 ? 0.147 -10.916 -20.065 1.00 92.38 97 LEU A C 1
ATOM 785 O O . LEU A 1 97 ? 0.804 -11.664 -20.788 1.00 92.38 97 LEU A O 1
ATOM 789 N N . ILE A 1 98 ? -1.023 -10.395 -20.447 1.00 92.44 98 ILE A N 1
ATOM 790 C CA . ILE A 1 98 ? -1.641 -10.647 -21.756 1.00 92.44 98 ILE A CA 1
ATOM 791 C C . ILE A 1 98 ? -0.753 -10.106 -22.875 1.00 92.44 98 ILE A C 1
ATOM 793 O O . ILE A 1 98 ? -0.596 -10.769 -23.896 1.00 92.44 98 ILE A O 1
ATOM 797 N N . PHE A 1 99 ? -0.155 -8.929 -22.687 1.00 91.38 99 PHE A N 1
ATOM 798 C CA . PHE A 1 99 ? 0.707 -8.325 -23.697 1.00 91.38 99 PHE A CA 1
ATOM 799 C C . PHE A 1 99 ? 1.961 -9.157 -23.964 1.00 91.38 99 PHE A C 1
ATOM 801 O O . PHE A 1 99 ? 2.291 -9.416 -25.119 1.00 91.38 99 PHE A O 1
ATOM 808 N N . GLY A 1 100 ? 2.630 -9.634 -22.914 1.00 90.19 100 GLY A N 1
ATOM 809 C CA . GLY A 1 100 ? 3.794 -10.497 -23.101 1.00 90.19 100 G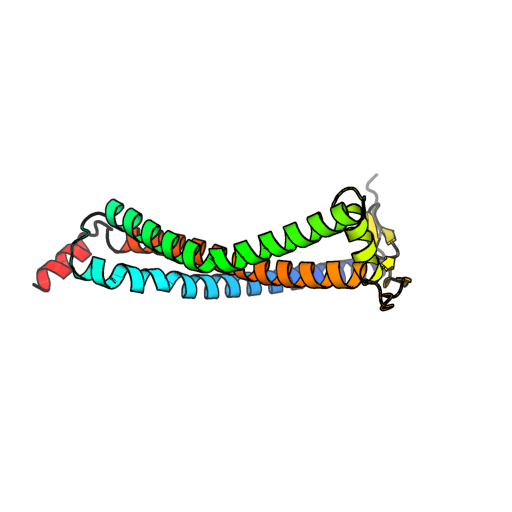LY A CA 1
ATOM 810 C C . GLY A 1 100 ? 3.438 -11.858 -23.694 1.00 90.19 100 GLY A C 1
ATOM 811 O O . GLY A 1 100 ? 4.148 -12.348 -24.568 1.00 90.19 100 GLY A O 1
ATOM 812 N N . TRP A 1 101 ? 2.283 -12.423 -23.330 1.00 89.81 101 TRP A N 1
ATOM 813 C CA . TRP A 1 101 ? 1.784 -13.632 -23.988 1.00 89.81 101 TRP A CA 1
ATOM 814 C C . TRP A 1 101 ? 1.481 -13.406 -25.480 1.00 89.81 101 TRP A C 1
ATOM 816 O O . TRP A 1 101 ? 1.852 -14.229 -26.314 1.00 89.81 101 TRP A O 1
ATOM 826 N N . ALA A 1 102 ? 0.877 -12.268 -25.840 1.00 89.50 102 ALA A N 1
ATOM 827 C CA . ALA A 1 102 ? 0.582 -11.909 -27.230 1.00 89.50 102 ALA A CA 1
ATOM 828 C C . ALA A 1 102 ? 1.844 -11.751 -28.097 1.00 89.50 102 ALA A C 1
ATOM 830 O O . ALA A 1 102 ? 1.780 -11.919 -29.313 1.00 89.50 102 ALA A O 1
ATOM 831 N N . LYS A 1 103 ? 2.996 -11.472 -27.480 1.00 86.19 103 LYS A N 1
ATOM 832 C CA . LYS A 1 103 ? 4.299 -11.420 -28.151 1.00 86.19 103 LYS A CA 1
ATOM 833 C C . LYS A 1 103 ? 4.957 -12.782 -28.382 1.00 86.19 103 LYS A C 1
ATOM 835 O O . LYS A 1 103 ? 6.026 -12.835 -28.980 1.00 86.19 103 LYS A O 1
ATOM 840 N N . GLY A 1 104 ? 4.343 -13.876 -27.930 1.00 81.75 104 GLY A N 1
ATOM 841 C CA . GLY A 1 104 ? 4.966 -15.205 -27.963 1.00 81.75 104 GLY A CA 1
ATOM 842 C C . GLY A 1 104 ? 6.098 -15.361 -26.944 1.00 81.75 104 GLY A C 1
ATOM 843 O O . GLY A 1 104 ? 6.885 -16.301 -27.018 1.00 81.75 104 GLY A O 1
ATOM 844 N N . GLU A 1 105 ? 6.174 -14.437 -25.993 1.00 78.94 105 GLU A N 1
ATOM 845 C CA . GLU A 1 105 ? 7.148 -14.402 -24.920 1.00 78.94 105 GLU A CA 1
ATOM 846 C C . GLU A 1 105 ? 6.575 -15.052 -23.648 1.00 78.94 105 GLU A C 1
ATOM 848 O O . GLU A 1 105 ? 5.358 -15.140 -23.457 1.00 78.94 105 GLU A O 1
ATOM 853 N N . ASN A 1 106 ? 7.445 -15.513 -22.741 1.00 75.69 106 ASN A N 1
ATOM 854 C CA . ASN A 1 106 ? 7.025 -16.124 -21.476 1.00 75.69 106 ASN A CA 1
ATOM 855 C C . ASN A 1 106 ? 6.522 -15.051 -20.496 1.00 75.69 106 ASN A C 1
ATOM 857 O O . ASN A 1 106 ? 7.198 -14.704 -19.528 1.00 75.69 106 ASN A O 1
ATOM 861 N N . GLY A 1 107 ? 5.316 -14.531 -20.733 1.00 76.19 107 GLY A N 1
ATOM 862 C CA . GLY A 1 107 ? 4.600 -13.630 -19.832 1.00 76.19 107 GLY A CA 1
ATOM 863 C C . GLY A 1 107 ? 5.347 -12.325 -19.548 1.00 76.19 107 GLY A C 1
ATOM 864 O O . GLY A 1 107 ? 5.136 -11.331 -20.220 1.00 76.19 107 GLY A O 1
ATOM 865 N N . LEU A 1 108 ? 6.193 -12.297 -18.519 1.00 84.69 108 LEU A N 1
ATOM 866 C CA . LEU A 1 108 ? 6.865 -11.081 -18.046 1.00 84.69 108 LEU A CA 1
ATOM 867 C C . LEU A 1 108 ? 8.241 -10.822 -18.676 1.00 84.69 108 LEU A C 1
ATOM 869 O O . LEU A 1 108 ? 8.877 -9.856 -18.273 1.00 84.69 108 LEU A O 1
ATOM 873 N N . SER A 1 109 ? 8.735 -11.629 -19.619 1.00 85.06 109 SER A N 1
ATOM 874 C CA . SER A 1 109 ? 10.112 -11.474 -20.133 1.00 85.06 109 SER A CA 1
ATOM 875 C C . SER A 1 109 ? 10.395 -10.109 -20.773 1.00 85.06 109 SER A C 1
ATOM 877 O O . SER A 1 109 ? 11.446 -9.539 -20.500 1.00 85.06 109 SER A O 1
ATOM 879 N N . TYR A 1 110 ? 9.442 -9.527 -21.505 1.00 87.12 110 TYR A N 1
ATOM 880 C CA . TYR A 1 110 ? 9.608 -8.202 -22.115 1.00 87.12 110 TYR A CA 1
ATOM 881 C C . TYR A 1 110 ? 9.647 -7.062 -21.081 1.00 87.12 110 TYR A C 1
ATOM 883 O O . TYR A 1 110 ? 10.155 -5.974 -21.351 1.00 87.12 110 TYR A O 1
ATOM 891 N N . TYR A 1 111 ? 9.054 -7.276 -19.901 1.00 89.50 111 TYR A N 1
ATOM 892 C CA . TYR A 1 111 ? 8.755 -6.212 -18.945 1.00 89.50 111 TYR A CA 1
ATOM 893 C C . TYR A 1 111 ? 10.016 -5.602 -18.298 1.00 89.50 111 TYR A C 1
ATOM 895 O O . TYR A 1 111 ? 10.118 -4.373 -18.279 1.00 89.50 111 TYR A O 1
ATOM 903 N N . PRO A 1 112 ? 11.000 -6.389 -17.805 1.00 88.31 112 PRO A N 1
ATOM 904 C CA . PRO A 1 112 ? 12.262 -5.857 -17.296 1.00 88.31 112 PRO A CA 1
ATOM 905 C C . PRO A 1 112 ? 13.039 -5.044 -18.328 1.00 88.31 112 PRO A C 1
ATOM 907 O O . PRO A 1 112 ? 13.550 -3.981 -17.988 1.00 88.31 112 PRO A O 1
ATOM 910 N N . GLU A 1 113 ? 13.105 -5.504 -19.579 1.00 86.56 113 GLU A N 1
ATOM 911 C CA . GLU A 1 113 ? 13.819 -4.798 -20.649 1.00 86.56 113 GLU A CA 1
ATOM 912 C C . GLU A 1 113 ? 13.116 -3.487 -21.013 1.00 86.56 113 GLU A C 1
ATOM 914 O O . GLU A 1 113 ? 13.746 -2.426 -21.064 1.00 86.56 113 GLU A O 1
ATOM 919 N N . ALA A 1 114 ? 11.789 -3.534 -21.170 1.00 87.19 114 ALA A N 1
ATOM 920 C CA . ALA A 1 114 ? 10.960 -2.359 -21.412 1.00 87.19 114 ALA A CA 1
ATOM 921 C C . ALA A 1 114 ? 11.117 -1.317 -20.293 1.00 87.19 114 ALA A C 1
ATOM 923 O O . ALA A 1 114 ? 11.294 -0.132 -20.576 1.00 87.19 114 ALA A O 1
ATOM 924 N N . TRP A 1 115 ? 11.122 -1.746 -19.029 1.00 86.00 115 TRP A N 1
ATOM 925 C CA . TRP A 1 115 ? 11.306 -0.853 -17.887 1.00 86.00 115 TRP A CA 1
ATOM 926 C C . TRP A 1 115 ? 12.737 -0.311 -17.787 1.00 86.00 115 TRP A C 1
ATOM 928 O O . TRP A 1 115 ? 12.917 0.901 -17.699 1.00 86.00 115 TRP A O 1
ATOM 938 N N . SER A 1 116 ? 13.751 -1.179 -17.883 1.00 86.44 116 SER A N 1
ATOM 939 C CA . SER A 1 116 ? 15.171 -0.795 -17.835 1.00 86.44 116 SER A CA 1
ATOM 940 C C . SER A 1 116 ? 15.532 0.197 -18.939 1.00 86.44 116 SER A C 1
ATOM 942 O O . SER A 1 116 ? 16.386 1.062 -18.759 1.00 86.44 116 SER A O 1
ATOM 944 N N . SER A 1 117 ? 14.898 0.105 -20.109 1.00 87.00 117 SER A N 1
ATOM 945 C CA . SER A 1 117 ? 15.130 1.059 -21.198 1.00 87.00 117 SER A CA 1
ATOM 946 C C . SER A 1 117 ? 14.667 2.487 -20.882 1.00 87.00 117 SER A C 1
ATOM 948 O O . SER A 1 117 ? 15.223 3.434 -21.432 1.00 87.00 117 SER A O 1
ATOM 950 N N . LEU A 1 118 ? 13.697 2.650 -19.978 1.00 86.81 118 LEU A N 1
ATOM 951 C CA . LEU A 1 118 ? 13.148 3.942 -19.559 1.00 86.81 118 LEU A CA 1
ATOM 952 C C . LEU A 1 118 ? 13.777 4.478 -18.265 1.00 86.81 118 LEU A C 1
ATOM 954 O O . LEU A 1 118 ? 13.456 5.590 -17.844 1.00 86.81 118 LEU A O 1
ATOM 958 N N . THR A 1 119 ? 14.647 3.704 -17.618 1.00 87.06 119 THR A N 1
ATOM 959 C CA . THR A 1 119 ? 15.314 4.084 -16.371 1.00 87.06 119 THR A CA 1
ATOM 960 C C . THR A 1 119 ? 16.791 4.388 -16.585 1.00 87.06 119 THR A C 1
ATOM 962 O O . THR A 1 119 ? 17.387 4.025 -17.596 1.00 87.06 119 THR A O 1
ATOM 965 N N . PHE A 1 120 ? 17.383 5.068 -15.605 1.00 86.75 120 PHE A N 1
ATOM 966 C CA . PHE A 1 120 ? 18.828 5.241 -15.531 1.00 86.75 120 PHE A CA 1
ATOM 967 C C . PHE A 1 120 ? 19.466 3.979 -14.961 1.00 86.75 120 PHE A C 1
ATOM 969 O O . PHE A 1 120 ? 19.042 3.517 -13.899 1.00 86.75 120 PHE A O 1
ATOM 976 N N . ASP A 1 121 ? 20.521 3.499 -15.614 1.00 86.56 121 ASP A N 1
ATOM 977 C CA . ASP A 1 121 ? 21.422 2.529 -14.999 1.00 86.56 121 ASP A CA 1
ATOM 978 C C . ASP A 1 121 ? 22.600 3.300 -14.393 1.00 86.56 121 ASP A C 1
ATOM 980 O O . ASP A 1 121 ? 23.335 4.010 -15.089 1.00 86.56 121 ASP A O 1
ATOM 984 N N . LEU A 1 122 ? 22.714 3.208 -13.068 1.00 89.19 122 LEU A N 1
ATOM 985 C CA . LEU A 1 122 ? 23.721 3.887 -12.259 1.00 89.19 122 LEU A CA 1
ATOM 986 C C . LEU A 1 122 ? 24.713 2.854 -11.733 1.00 89.19 122 LEU A C 1
ATOM 988 O O . LEU A 1 122 ? 24.305 1.922 -11.037 1.00 89.19 122 LEU A O 1
ATOM 992 N N . ASP A 1 123 ? 25.995 3.048 -12.028 1.00 88.44 123 ASP A N 1
ATOM 993 C CA . ASP A 1 123 ? 27.066 2.233 -11.463 1.00 88.44 123 ASP A CA 1
ATOM 994 C C . ASP A 1 123 ? 27.672 2.947 -10.258 1.00 88.44 123 ASP A C 1
ATOM 996 O O . ASP A 1 123 ? 28.180 4.068 -10.370 1.00 88.44 123 ASP A O 1
ATOM 1000 N N . TRP A 1 124 ? 27.554 2.309 -9.095 1.00 86.56 124 TRP A N 1
ATOM 1001 C CA . TRP A 1 124 ? 28.022 2.835 -7.821 1.00 86.56 124 TRP A CA 1
ATOM 1002 C C . TRP A 1 124 ? 29.419 2.282 -7.545 1.00 86.56 124 TRP A C 1
ATOM 1004 O O . TRP A 1 124 ? 29.531 1.101 -7.208 1.00 86.56 124 TRP A O 1
ATOM 1014 N N . PRO A 1 125 ? 30.481 3.102 -7.634 1.00 87.62 125 PRO A N 1
ATOM 1015 C CA . PRO A 1 125 ? 31.819 2.629 -7.323 1.00 87.62 125 PRO A CA 1
ATOM 1016 C C . PRO A 1 125 ? 31.883 2.222 -5.849 1.00 87.62 125 PRO A C 1
ATOM 1018 O O . PRO A 1 125 ? 31.542 2.994 -4.947 1.00 87.62 125 PRO A O 1
ATOM 1021 N N . THR A 1 126 ? 32.300 0.981 -5.604 1.00 86.19 126 THR A N 1
ATOM 1022 C CA . THR A 1 126 ? 32.482 0.443 -4.254 1.00 86.19 126 THR A CA 1
ATOM 1023 C C . THR A 1 126 ? 33.949 0.169 -3.984 1.00 86.19 126 THR A C 1
ATOM 1025 O O . THR A 1 126 ? 34.608 -0.483 -4.790 1.00 86.19 126 THR A O 1
ATOM 1028 N N . ASN A 1 127 ? 34.433 0.591 -2.817 1.00 83.88 127 ASN A N 1
ATOM 1029 C CA . ASN A 1 127 ? 35.760 0.249 -2.312 1.00 83.88 127 ASN A CA 1
ATOM 1030 C C . ASN A 1 127 ? 35.638 -0.549 -1.009 1.00 83.88 127 ASN A C 1
ATOM 1032 O O . ASN A 1 127 ? 34.688 -0.379 -0.241 1.00 83.88 127 ASN A O 1
ATOM 1036 N N . GLU A 1 128 ? 36.614 -1.412 -0.738 1.00 83.56 128 GLU A N 1
ATOM 1037 C CA . GLU A 1 128 ? 36.665 -2.166 0.513 1.00 83.56 128 GLU A CA 1
ATOM 1038 C C . GLU A 1 128 ? 37.240 -1.315 1.651 1.00 83.56 128 GLU A C 1
ATOM 1040 O O . GLU A 1 128 ? 38.380 -0.855 1.601 1.00 83.56 128 GLU A O 1
ATOM 1045 N N . PHE A 1 129 ? 36.458 -1.148 2.716 1.00 73.06 129 PHE A N 1
ATOM 1046 C CA . PHE A 1 129 ? 36.873 -0.517 3.965 1.00 73.06 129 PHE A CA 1
ATOM 1047 C C . PHE A 1 129 ? 36.480 -1.421 5.135 1.00 73.06 129 PHE A C 1
ATOM 1049 O O . PHE A 1 129 ? 35.318 -1.789 5.281 1.00 73.06 129 PHE A O 1
ATOM 1056 N N . PHE A 1 130 ? 37.445 -1.803 5.978 1.00 73.44 130 PHE A N 1
ATOM 1057 C CA . PHE A 1 130 ? 37.234 -2.751 7.088 1.00 73.44 130 PHE A CA 1
ATOM 1058 C C . PHE A 1 130 ? 36.619 -4.107 6.663 1.00 73.44 130 PHE A C 1
ATOM 1060 O O . PHE A 1 130 ? 35.871 -4.712 7.427 1.00 73.44 130 PHE A O 1
ATOM 1067 N N . GLY A 1 131 ? 36.914 -4.588 5.447 1.00 75.00 131 GLY A N 1
ATOM 1068 C CA . GLY A 1 131 ? 36.324 -5.821 4.898 1.00 75.00 131 GLY A CA 1
ATOM 1069 C C . GLY A 1 131 ? 34.849 -5.689 4.495 1.00 75.00 131 GLY A C 1
ATOM 1070 O O . GLY A 1 131 ? 34.200 -6.692 4.211 1.00 75.00 131 GLY A O 1
ATOM 1071 N N . LEU A 1 132 ? 34.312 -4.464 4.479 1.00 73.94 132 LEU A N 1
ATOM 1072 C CA . LEU A 1 132 ? 32.984 -4.133 3.973 1.00 73.94 132 LEU A CA 1
ATOM 1073 C C . LEU A 1 132 ? 33.130 -3.344 2.668 1.00 73.94 132 LEU A C 1
ATOM 1075 O O . LEU A 1 132 ? 33.888 -2.378 2.604 1.00 73.94 132 LEU A O 1
ATOM 1079 N N . THR A 1 133 ? 32.391 -3.730 1.629 1.00 82.38 133 THR A N 1
ATOM 1080 C CA . THR A 1 133 ? 32.294 -2.962 0.381 1.00 82.38 133 THR A CA 1
ATOM 1081 C C . THR A 1 133 ? 31.387 -1.757 0.612 1.00 82.38 133 THR A C 1
ATOM 1083 O O . THR A 1 133 ? 30.167 -1.905 0.726 1.00 82.38 133 THR A O 1
ATOM 1086 N N . ILE A 1 134 ? 31.978 -0.569 0.725 1.00 80.44 134 ILE A N 1
ATOM 1087 C CA . ILE A 1 134 ? 31.254 0.687 0.927 1.00 80.44 134 ILE A CA 1
ATOM 1088 C C . ILE A 1 134 ? 31.266 1.471 -0.384 1.00 80.44 134 ILE A C 1
ATOM 1090 O O . ILE A 1 134 ? 32.281 1.529 -1.077 1.00 80.44 134 ILE A O 1
ATOM 1094 N N . VAL A 1 135 ? 30.129 2.087 -0.713 1.00 82.44 135 VAL A N 1
ATOM 1095 C CA . VAL A 1 135 ? 30.020 3.058 -1.807 1.00 82.44 135 VAL A CA 1
ATOM 1096 C C . VAL A 1 135 ? 30.971 4.217 -1.525 1.00 82.44 135 VAL A C 1
ATOM 1098 O O . VAL A 1 135 ? 30.837 4.896 -0.505 1.00 82.44 135 VAL A O 1
ATOM 1101 N N . SER A 1 136 ? 31.955 4.403 -2.397 1.00 80.00 136 SER A N 1
ATOM 1102 C CA . SER A 1 136 ? 33.064 5.330 -2.173 1.00 80.00 136 SER A CA 1
ATOM 1103 C C . SER A 1 136 ? 32.907 6.656 -2.898 1.00 80.00 136 SER A C 1
ATOM 1105 O O . SER A 1 136 ? 33.499 7.639 -2.460 1.00 80.00 136 SER A O 1
ATOM 1107 N N . ASP A 1 137 ? 32.103 6.698 -3.959 1.00 84.25 137 ASP A N 1
ATOM 1108 C CA . ASP A 1 137 ? 31.941 7.883 -4.794 1.00 84.25 137 ASP A CA 1
ATOM 1109 C C . ASP A 1 137 ? 30.524 8.020 -5.363 1.00 84.25 137 ASP A C 1
ATOM 1111 O O . ASP A 1 137 ? 29.677 7.128 -5.237 1.00 84.25 137 ASP A O 1
ATOM 1115 N N . TRP A 1 138 ? 30.259 9.175 -5.979 1.00 83.56 138 TRP A N 1
ATOM 1116 C CA . TRP A 1 138 ? 29.008 9.419 -6.698 1.00 83.56 138 TRP A CA 1
ATOM 1117 C C . TRP A 1 138 ? 28.887 8.478 -7.911 1.00 83.56 138 TRP A C 1
ATOM 1119 O O . TRP A 1 138 ? 29.887 8.249 -8.596 1.00 83.56 138 TRP A O 1
ATOM 1129 N N . PRO A 1 139 ? 27.695 7.929 -8.211 1.00 89.94 139 PRO A N 1
ATOM 1130 C CA . PRO A 1 139 ? 27.557 6.947 -9.269 1.00 89.94 139 PRO A CA 1
ATOM 1131 C C . PRO A 1 139 ? 27.777 7.575 -10.641 1.00 89.94 139 PRO A C 1
ATOM 1133 O O . PRO A 1 139 ? 27.347 8.702 -10.913 1.00 89.94 139 PRO A O 1
ATOM 1136 N N . SER A 1 140 ? 28.399 6.804 -11.526 1.00 89.50 140 SER A N 1
ATOM 1137 C CA . SER A 1 140 ? 28.485 7.155 -12.940 1.00 89.50 140 SER A CA 1
ATOM 1138 C C . SER A 1 140 ? 27.237 6.668 -13.678 1.00 89.50 140 SER A C 1
ATOM 1140 O O . SER A 1 140 ? 26.654 5.632 -13.347 1.00 89.50 140 SER A O 1
ATOM 1142 N N . ILE A 1 141 ? 26.780 7.450 -14.658 1.00 89.31 141 ILE A N 1
ATOM 1143 C CA . ILE A 1 141 ? 25.628 7.079 -15.483 1.00 89.31 141 ILE A CA 1
ATOM 1144 C C . ILE A 1 141 ? 26.131 6.136 -16.576 1.00 89.31 141 ILE A C 1
ATOM 1146 O O . ILE A 1 141 ? 26.867 6.562 -17.463 1.00 89.31 141 ILE A O 1
ATOM 1150 N N . VAL A 1 142 ? 25.719 4.870 -16.518 1.00 89.69 142 VAL A N 1
ATOM 1151 C CA . VAL A 1 142 ? 26.078 3.850 -17.519 1.00 89.69 142 VAL A CA 1
ATOM 1152 C C . VAL A 1 142 ? 25.177 3.959 -18.742 1.00 89.69 142 VAL A C 1
ATOM 1154 O O . VAL A 1 142 ? 25.621 3.801 -19.877 1.00 89.69 142 VAL A O 1
ATOM 1157 N N . LYS A 1 143 ? 23.895 4.247 -18.513 1.00 89.81 143 LYS A N 1
ATOM 1158 C CA . LYS A 1 143 ? 22.874 4.297 -19.555 1.00 89.81 143 LYS A CA 1
ATOM 1159 C C . LYS A 1 143 ? 21.890 5.424 -19.286 1.00 89.81 143 LYS A C 1
ATOM 1161 O O . LYS A 1 143 ? 21.370 5.567 -18.177 1.00 89.81 143 LYS A O 1
ATOM 1166 N N . TYR A 1 144 ? 21.615 6.191 -20.334 1.00 89.31 144 TYR A N 1
ATOM 1167 C CA . TYR A 1 144 ? 20.554 7.189 -20.346 1.00 89.31 144 TYR A CA 1
ATOM 1168 C C . TYR A 1 144 ? 19.218 6.554 -20.754 1.00 89.31 144 TYR A C 1
ATOM 1170 O O . TYR A 1 144 ? 19.211 5.618 -21.558 1.00 89.31 144 TYR A O 1
ATOM 1178 N N . PRO A 1 145 ? 18.088 7.069 -20.241 1.00 89.06 145 PRO A N 1
ATOM 1179 C CA . PRO A 1 145 ? 16.768 6.596 -20.629 1.00 89.06 145 PRO A CA 1
ATOM 1180 C C . PRO A 1 145 ? 16.534 6.832 -22.123 1.00 89.06 145 PRO A C 1
ATOM 1182 O O . PRO A 1 145 ? 16.719 7.938 -22.636 1.00 89.06 145 PRO A O 1
ATOM 1185 N N . ASP A 1 146 ? 16.102 5.784 -22.814 1.00 88.94 146 ASP A N 1
ATOM 1186 C CA . ASP A 1 146 ? 15.795 5.820 -24.236 1.00 88.94 146 ASP A CA 1
ATOM 1187 C C . ASP A 1 146 ? 14.294 6.053 -24.451 1.00 88.94 146 ASP A C 1
ATOM 1189 O O . ASP A 1 146 ? 13.482 5.120 -24.428 1.00 88.94 146 ASP A O 1
ATOM 1193 N N . PHE A 1 147 ? 13.946 7.317 -24.706 1.00 87.62 147 PHE A N 1
ATOM 1194 C CA . PHE A 1 147 ? 12.589 7.782 -25.009 1.00 87.62 147 PHE A CA 1
ATOM 1195 C C . PHE A 1 147 ? 12.168 7.574 -26.473 1.00 87.62 147 PHE A C 1
ATOM 1197 O O . PHE A 1 147 ? 11.196 8.181 -26.927 1.00 87.62 147 PHE A O 1
ATOM 1204 N N . SER A 1 148 ? 12.882 6.747 -27.238 1.00 89.81 148 SER A N 1
ATOM 1205 C CA . SER A 1 148 ? 12.426 6.344 -28.566 1.00 89.81 148 SER A CA 1
ATOM 1206 C C . SER A 1 148 ? 11.062 5.648 -28.504 1.00 89.81 148 SER A C 1
ATOM 1208 O O . SER A 1 148 ? 10.754 4.874 -27.586 1.00 89.81 148 SER A O 1
ATOM 1210 N N . TRP A 1 149 ? 10.228 5.923 -29.510 1.00 86.38 149 TRP A N 1
ATOM 1211 C CA . TRP A 1 149 ? 8.888 5.360 -29.579 1.00 86.38 149 TRP A CA 1
ATOM 1212 C C . TRP A 1 149 ? 8.935 3.843 -29.759 1.00 86.38 149 TRP A C 1
ATOM 1214 O O . TRP A 1 149 ? 9.357 3.336 -30.795 1.00 86.38 149 TRP A O 1
ATOM 1224 N N . SER A 1 150 ? 8.458 3.114 -28.753 1.00 89.44 150 SER A N 1
ATOM 1225 C CA . SER A 1 150 ? 8.236 1.671 -28.829 1.00 89.44 150 SER A CA 1
ATOM 1226 C C . SER A 1 150 ? 7.046 1.300 -27.960 1.00 89.44 150 SER A C 1
ATOM 1228 O O . SER A 1 150 ? 6.919 1.740 -26.815 1.00 89.44 150 SER A O 1
ATOM 1230 N N . ILE A 1 151 ? 6.143 0.507 -28.528 1.00 88.94 151 ILE A N 1
ATOM 1231 C CA . ILE A 1 151 ? 4.864 0.201 -27.887 1.00 88.94 151 ILE A CA 1
ATOM 1232 C C . ILE A 1 151 ? 5.067 -0.517 -26.546 1.00 88.94 151 ILE A C 1
ATOM 1234 O O . ILE A 1 151 ? 4.369 -0.226 -25.583 1.00 88.94 151 ILE A O 1
ATOM 1238 N N . ASP A 1 152 ? 6.102 -1.349 -26.452 1.00 88.81 152 ASP A N 1
ATOM 1239 C CA . ASP A 1 152 ? 6.439 -2.156 -25.277 1.00 88.81 152 ASP A CA 1
ATOM 1240 C C . ASP A 1 152 ? 6.773 -1.298 -24.057 1.00 88.81 152 ASP A C 1
ATOM 1242 O O . ASP A 1 152 ? 6.239 -1.519 -22.968 1.00 88.81 152 ASP A O 1
ATOM 1246 N N . LYS A 1 153 ? 7.627 -0.286 -24.263 1.00 90.12 153 LYS A N 1
ATOM 1247 C CA . LYS A 1 153 ? 8.098 0.634 -23.224 1.00 90.12 153 LYS A CA 1
ATOM 1248 C C . LYS A 1 153 ? 6.936 1.403 -22.615 1.00 90.12 153 LYS A C 1
ATOM 1250 O O . LYS A 1 153 ? 6.747 1.402 -21.399 1.00 90.12 153 LYS A O 1
ATOM 1255 N N . TYR A 1 154 ? 6.128 2.035 -23.464 1.00 90.69 154 TYR A N 1
ATOM 1256 C CA . TYR A 1 154 ? 5.023 2.873 -23.005 1.00 90.69 154 TYR A CA 1
ATOM 1257 C C . TYR A 1 154 ? 3.853 2.056 -22.462 1.00 90.69 154 TYR A C 1
ATOM 1259 O O . TYR A 1 154 ? 3.206 2.496 -21.512 1.00 90.69 154 TYR A O 1
ATOM 1267 N N . TYR A 1 155 ? 3.613 0.857 -22.998 1.00 91.44 155 TYR A N 1
ATOM 1268 C CA . TYR A 1 155 ? 2.616 -0.061 -22.458 1.00 91.44 155 TYR A CA 1
ATOM 1269 C C . TYR A 1 155 ? 2.990 -0.512 -21.041 1.00 91.44 155 TYR A C 1
ATOM 1271 O O . TYR A 1 155 ? 2.181 -0.376 -20.121 1.00 91.44 155 TYR A O 1
ATOM 1279 N N . ALA A 1 156 ? 4.230 -0.980 -20.842 1.00 91.12 156 ALA A N 1
ATOM 1280 C CA . ALA A 1 156 ? 4.734 -1.345 -19.520 1.00 91.12 156 ALA A CA 1
ATOM 1281 C C . ALA A 1 156 ? 4.660 -0.154 -18.553 1.00 91.12 156 ALA A C 1
ATOM 1283 O O . ALA A 1 156 ? 4.097 -0.278 -17.468 1.00 91.12 156 ALA A O 1
ATOM 1284 N N . LEU A 1 157 ? 5.133 1.025 -18.970 1.00 91.69 157 LEU A N 1
ATOM 1285 C CA . LEU A 1 157 ? 5.103 2.237 -18.151 1.00 91.69 157 LEU A CA 1
ATOM 1286 C C . LEU A 1 157 ? 3.686 2.616 -17.708 1.00 91.69 157 LEU A C 1
ATOM 1288 O O . LEU A 1 157 ? 3.445 2.843 -16.522 1.00 91.69 157 LEU A O 1
ATOM 1292 N N . PHE A 1 158 ? 2.743 2.675 -18.645 1.00 93.56 158 PHE A N 1
ATOM 1293 C CA . PHE A 1 158 ? 1.378 3.117 -18.379 1.00 93.56 158 PHE A CA 1
ATOM 1294 C C . PHE A 1 158 ? 0.665 2.210 -17.370 1.00 93.56 158 PHE A C 1
ATOM 1296 O O . PHE A 1 158 ? 0.140 2.689 -16.358 1.00 93.56 158 PHE A O 1
ATOM 1303 N N . PHE A 1 159 ? 0.687 0.894 -17.601 1.00 94.50 159 PHE A N 1
ATOM 1304 C CA . PHE A 1 159 ? 0.010 -0.055 -16.717 1.00 94.50 159 PHE A CA 1
ATOM 1305 C C . PHE A 1 159 ? 0.699 -0.191 -15.360 1.00 94.50 159 PHE A C 1
ATOM 1307 O O . PHE A 1 159 ? -0.001 -0.342 -14.352 1.00 94.50 159 PHE A O 1
ATOM 1314 N N . THR A 1 160 ? 2.026 -0.044 -15.304 1.00 93.62 160 THR A N 1
ATOM 1315 C CA . THR A 1 160 ? 2.776 0.003 -14.044 1.00 93.62 160 THR A CA 1
ATOM 1316 C C . THR A 1 160 ? 2.438 1.236 -13.225 1.00 93.62 160 THR A C 1
ATOM 1318 O O . THR A 1 160 ? 2.180 1.102 -12.031 1.00 93.62 160 THR A O 1
ATOM 1321 N N . LEU A 1 161 ? 2.364 2.425 -13.828 1.00 94.56 161 LEU A N 1
ATOM 1322 C CA . LEU A 1 161 ? 2.005 3.650 -13.105 1.00 94.56 161 LEU A CA 1
ATOM 1323 C C . LEU A 1 161 ? 0.573 3.593 -12.566 1.00 94.56 161 LEU A C 1
ATOM 1325 O O . LEU A 1 161 ? 0.343 3.879 -11.389 1.00 94.56 161 LEU A O 1
ATOM 1329 N N . ILE A 1 162 ? -0.387 3.166 -13.390 1.00 96.25 162 ILE A N 1
ATOM 1330 C CA . ILE A 1 162 ? -1.784 3.005 -12.960 1.00 96.25 162 ILE A CA 1
ATOM 1331 C C . ILE A 1 162 ? -1.904 1.954 -11.851 1.00 96.25 162 ILE A C 1
ATOM 1333 O O . ILE A 1 162 ? -2.603 2.176 -10.854 1.00 96.25 162 ILE A O 1
ATOM 1337 N N . GLY A 1 163 ? -1.189 0.835 -11.992 1.00 96.12 163 GLY A N 1
ATOM 1338 C CA . GLY A 1 163 ? -1.142 -0.226 -10.992 1.00 96.12 163 GLY A CA 1
ATOM 1339 C C . GLY A 1 163 ? -0.532 0.262 -9.6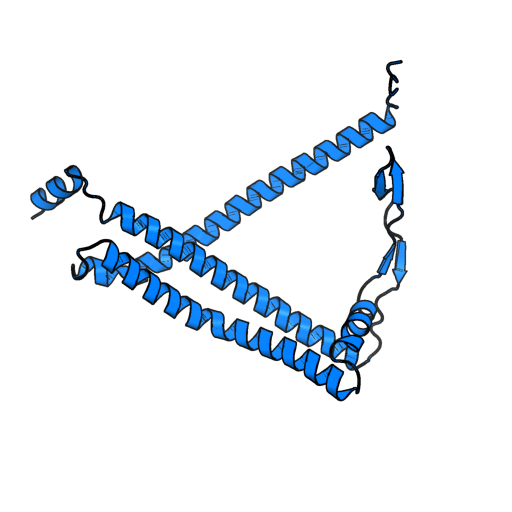78 1.00 96.12 163 GLY A C 1
ATOM 1340 O O . GLY A 1 163 ? -1.107 0.035 -8.616 1.00 96.12 163 GLY A O 1
ATOM 1341 N N . ALA A 1 164 ? 0.576 1.003 -9.740 1.00 95.31 164 ALA A N 1
ATOM 1342 C CA . ALA A 1 164 ? 1.272 1.548 -8.578 1.00 95.31 164 ALA A CA 1
ATOM 1343 C C . ALA A 1 164 ? 0.423 2.581 -7.823 1.00 95.31 164 ALA A C 1
ATOM 1345 O O . ALA A 1 164 ? 0.275 2.487 -6.604 1.00 95.31 164 ALA A O 1
ATOM 1346 N N . ILE A 1 165 ? -0.199 3.529 -8.532 1.00 96.69 165 ILE A N 1
ATOM 1347 C CA . ILE A 1 165 ? -1.106 4.515 -7.926 1.00 96.69 165 ILE A CA 1
ATOM 1348 C C . ILE A 1 165 ? -2.273 3.799 -7.236 1.00 96.69 165 ILE A C 1
ATOM 1350 O O . ILE A 1 165 ? -2.606 4.092 -6.085 1.00 96.69 165 ILE A O 1
ATOM 1354 N N . SER A 1 166 ? -2.864 2.809 -7.904 1.00 96.56 166 SER A N 1
ATOM 1355 C CA . SER A 1 166 ? -3.970 2.027 -7.346 1.00 96.56 166 SER A CA 1
ATOM 1356 C C . SER A 1 166 ? -3.539 1.191 -6.140 1.00 96.56 166 SER A C 1
ATOM 1358 O O . SER A 1 166 ? -4.280 1.110 -5.160 1.00 96.56 166 SER A O 1
ATOM 1360 N N . ALA A 1 167 ? -2.320 0.645 -6.149 1.00 96.44 167 ALA A N 1
ATOM 1361 C CA . ALA A 1 167 ? -1.727 -0.042 -5.006 1.00 96.44 167 ALA A CA 1
ATOM 1362 C C . ALA A 1 167 ? -1.571 0.892 -3.799 1.00 96.44 167 ALA A C 1
ATOM 1364 O O . ALA A 1 167 ? -1.960 0.517 -2.693 1.00 96.44 167 ALA A O 1
ATOM 1365 N N . LEU A 1 168 ? -1.109 2.132 -3.996 1.00 96.25 168 LEU A N 1
ATOM 1366 C CA . LEU A 1 168 ? -1.036 3.130 -2.922 1.00 96.25 168 LEU A CA 1
ATOM 1367 C C . LEU A 1 168 ? -2.420 3.439 -2.336 1.00 96.25 168 LEU A C 1
ATOM 1369 O O . LEU A 1 168 ? -2.588 3.451 -1.113 1.00 96.25 168 LEU A O 1
ATOM 1373 N N . PHE A 1 169 ? -3.436 3.623 -3.184 1.00 95.81 169 PHE A N 1
ATOM 1374 C CA . PHE A 1 169 ? -4.812 3.820 -2.720 1.00 95.81 169 PHE A CA 1
ATOM 1375 C C . PHE A 1 169 ? -5.355 2.604 -1.967 1.00 95.81 169 PHE A C 1
ATOM 1377 O O . PHE A 1 169 ? -6.017 2.768 -0.940 1.00 95.81 169 PHE A O 1
ATOM 1384 N N . TYR A 1 170 ? -5.067 1.388 -2.432 1.00 96.50 170 TYR A N 1
ATOM 1385 C CA . TYR A 1 170 ? -5.459 0.162 -1.742 1.00 96.50 170 TYR A CA 1
ATOM 1386 C C . TYR A 1 170 ? -4.801 0.066 -0.358 1.00 96.50 170 TYR A C 1
ATOM 1388 O O . TYR A 1 170 ? -5.497 -0.129 0.642 1.00 96.50 170 TYR A O 1
ATOM 1396 N N . LEU A 1 171 ? -3.486 0.297 -0.270 1.00 95.31 171 LEU A N 1
ATOM 1397 C CA . LEU A 1 171 ? -2.743 0.316 0.994 1.00 95.31 171 LEU A CA 1
ATOM 1398 C C . LEU A 1 171 ? -3.290 1.370 1.963 1.00 95.31 171 LEU A C 1
ATOM 1400 O O . LEU A 1 171 ? -3.459 1.088 3.151 1.00 95.31 171 LEU A O 1
ATOM 1404 N N . TYR A 1 172 ? -3.671 2.546 1.459 1.00 94.06 172 TYR A N 1
ATOM 1405 C CA . TYR A 1 172 ? -4.345 3.568 2.258 1.00 94.06 172 TYR A CA 1
ATOM 1406 C C . TYR A 1 172 ? -5.676 3.063 2.850 1.00 94.06 172 TYR A 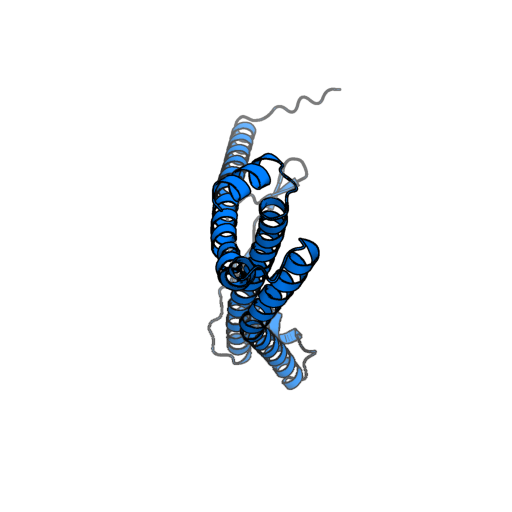C 1
ATOM 1408 O O . TYR A 1 172 ? -5.970 3.310 4.025 1.00 94.06 172 TYR A O 1
ATOM 1416 N N . GLN A 1 173 ? -6.477 2.307 2.085 1.00 94.88 173 GLN A N 1
ATOM 1417 C CA . GLN A 1 173 ? -7.714 1.706 2.604 1.00 94.88 173 GLN A CA 1
ATOM 1418 C C . GLN A 1 173 ? -7.447 0.598 3.631 1.00 94.88 173 GLN A C 1
ATOM 1420 O O . GLN A 1 173 ? -8.185 0.494 4.618 1.00 94.88 173 GLN A O 1
ATOM 1425 N N . VAL A 1 174 ? -6.392 -0.202 3.443 1.00 94.56 174 VAL A N 1
ATOM 1426 C CA . VAL A 1 174 ? -5.960 -1.225 4.411 1.00 94.56 174 VAL A CA 1
ATOM 1427 C C . VAL A 1 174 ? -5.549 -0.568 5.728 1.00 94.56 174 VAL A C 1
ATOM 1429 O O . VAL A 1 174 ? -6.033 -0.959 6.794 1.00 94.56 174 VAL A O 1
ATOM 1432 N N . GLN A 1 175 ? -4.742 0.494 5.671 1.00 94.00 175 GLN A N 1
ATOM 1433 C CA . GLN A 1 175 ? -4.368 1.282 6.846 1.00 94.00 175 GLN A CA 1
ATOM 1434 C C . GLN A 1 175 ? -5.609 1.839 7.560 1.00 94.00 175 GLN A C 1
ATOM 1436 O O . GLN A 1 175 ? -5.722 1.730 8.785 1.00 94.00 175 GLN A O 1
ATOM 1441 N N . ALA A 1 176 ? -6.582 2.355 6.804 1.00 92.75 176 ALA A N 1
ATOM 1442 C CA . ALA A 1 176 ? -7.838 2.842 7.362 1.00 92.75 176 ALA A CA 1
ATOM 1443 C C . ALA A 1 176 ? -8.641 1.727 8.050 1.00 92.75 176 ALA A C 1
ATOM 1445 O O . ALA A 1 176 ? -9.243 1.957 9.100 1.00 92.75 176 ALA A O 1
ATOM 1446 N N . TYR A 1 177 ? -8.653 0.512 7.501 1.00 95.12 177 TYR A N 1
ATOM 1447 C CA . TYR A 1 177 ? -9.303 -0.638 8.132 1.00 95.12 177 TYR A CA 1
ATOM 1448 C C . TYR A 1 177 ? -8.626 -1.033 9.453 1.00 95.12 177 TYR A C 1
ATOM 1450 O O . TYR A 1 177 ? -9.314 -1.212 10.463 1.00 95.12 177 TYR A O 1
ATOM 1458 N N . LEU A 1 178 ? -7.290 -1.076 9.491 1.00 92.94 178 LEU A N 1
ATOM 1459 C CA . LEU A 1 178 ? -6.524 -1.339 10.716 1.00 92.94 178 LEU A CA 1
ATOM 1460 C C . LEU A 1 178 ? -6.763 -0.264 11.785 1.00 92.94 178 LEU A C 1
ATOM 1462 O O . LEU A 1 178 ? -6.984 -0.578 12.958 1.00 92.94 178 LEU A O 1
ATOM 1466 N N . ALA A 1 179 ? -6.794 1.006 11.383 1.00 93.06 179 ALA A N 1
ATOM 1467 C CA . ALA A 1 179 ? -7.119 2.124 12.260 1.00 93.06 179 ALA A CA 1
ATOM 1468 C C . ALA A 1 179 ? -8.502 1.974 12.914 1.00 93.06 179 ALA A C 1
ATOM 1470 O O . ALA A 1 179 ? -8.645 2.111 14.135 1.00 93.06 179 ALA A O 1
ATOM 1471 N N . ARG A 1 180 ? -9.520 1.620 12.120 1.00 94.69 180 ARG A N 1
ATOM 1472 C CA . ARG A 1 180 ? -10.869 1.331 12.625 1.00 94.69 180 ARG A CA 1
ATOM 1473 C C . ARG A 1 180 ? -10.873 0.127 13.564 1.00 94.69 180 ARG A C 1
ATOM 1475 O O . ARG A 1 180 ? -11.468 0.203 14.635 1.00 94.69 180 ARG A O 1
ATOM 1482 N N . ALA A 1 181 ? -10.154 -0.946 13.239 1.00 92.69 181 ALA A N 1
ATOM 1483 C CA . ALA A 1 181 ? -10.030 -2.117 14.107 1.00 92.69 181 ALA A CA 1
ATOM 1484 C C . ALA A 1 181 ? -9.443 -1.769 15.488 1.00 92.69 181 ALA A C 1
ATOM 1486 O O . ALA A 1 181 ? -9.937 -2.250 16.512 1.00 92.69 181 ALA A O 1
ATOM 1487 N N . MET A 1 182 ? -8.426 -0.902 15.540 1.00 91.94 182 MET A N 1
ATOM 1488 C CA . MET A 1 182 ? -7.872 -0.401 16.802 1.00 91.94 182 MET A CA 1
ATOM 1489 C C . MET A 1 182 ? -8.876 0.463 17.572 1.00 91.94 182 MET A C 1
ATOM 1491 O O . MET A 1 182 ? -9.038 0.279 18.783 1.00 91.94 182 MET A O 1
ATOM 1495 N N . ARG A 1 183 ? -9.604 1.358 16.886 1.00 92.00 183 ARG A N 1
ATOM 1496 C CA . ARG A 1 183 ? -10.658 2.180 17.504 1.00 92.00 183 ARG A CA 1
ATOM 1497 C C . ARG A 1 183 ? -11.765 1.313 18.108 1.00 92.00 183 ARG A C 1
ATOM 1499 O O . ARG A 1 183 ? -12.101 1.519 19.270 1.00 92.00 183 ARG A O 1
ATOM 1506 N N . ILE A 1 184 ? -12.253 0.296 17.393 1.00 91.75 184 ILE A N 1
ATOM 1507 C CA . ILE A 1 184 ? -13.273 -0.655 17.880 1.00 91.75 184 ILE A CA 1
ATOM 1508 C C . ILE A 1 184 ? -12.815 -1.339 19.172 1.00 91.75 184 ILE A C 1
ATOM 1510 O O . ILE A 1 184 ? -13.576 -1.432 20.138 1.00 91.75 184 ILE A O 1
ATOM 1514 N N . ARG A 1 185 ? -11.555 -1.794 19.230 1.00 88.94 185 ARG A N 1
ATOM 1515 C CA . ARG A 1 185 ? -10.993 -2.412 20.444 1.00 88.94 185 ARG A CA 1
ATOM 1516 C C . ARG A 1 185 ? -10.974 -1.439 21.621 1.00 88.94 185 ARG A C 1
ATOM 1518 O O . ARG A 1 185 ? -11.308 -1.855 22.730 1.00 88.94 185 ARG A O 1
ATOM 1525 N N . ARG A 1 186 ? -10.611 -0.173 21.382 1.00 88.75 186 ARG A N 1
ATOM 1526 C CA . ARG A 1 186 ? -10.591 0.883 22.404 1.00 88.75 186 ARG A CA 1
ATOM 1527 C C . ARG A 1 186 ? -12.003 1.210 22.896 1.00 88.75 186 ARG A C 1
ATOM 1529 O O . ARG A 1 186 ? -12.250 1.089 24.090 1.00 88.75 186 ARG A O 1
ATOM 1536 N N . LEU A 1 187 ? -12.943 1.506 21.995 1.00 86.56 187 LEU A N 1
ATOM 1537 C CA . LEU A 1 187 ? -14.342 1.811 22.338 1.00 86.56 187 LEU A CA 1
ATOM 1538 C C . LEU A 1 187 ? -15.009 0.656 23.088 1.00 86.56 187 LEU A C 1
ATOM 1540 O O . LEU A 1 187 ? -15.651 0.865 24.111 1.00 86.56 187 LEU A O 1
ATOM 1544 N N . GLY A 1 188 ? -14.787 -0.581 22.639 1.00 83.88 188 GLY A N 1
ATOM 1545 C CA . GLY A 1 188 ? -15.328 -1.760 23.307 1.00 83.88 188 GLY A CA 1
ATOM 1546 C C . GLY A 1 188 ? -14.785 -1.961 24.727 1.00 83.88 188 GLY A C 1
ATOM 1547 O O . GLY A 1 188 ? -15.414 -2.652 25.521 1.00 83.88 188 GLY A O 1
ATOM 1548 N N . ARG A 1 189 ? -13.613 -1.405 25.066 1.00 84.38 189 ARG A N 1
ATOM 1549 C CA . ARG A 1 189 ? -13.124 -1.360 26.453 1.00 84.38 189 ARG A CA 1
ATOM 1550 C C . ARG A 1 189 ? -13.763 -0.204 27.224 1.00 84.38 189 ARG A C 1
ATOM 1552 O O . ARG A 1 189 ? -14.186 -0.434 28.340 1.00 84.38 189 ARG A O 1
ATOM 1559 N N . THR A 1 190 ? -13.874 0.981 26.625 1.00 83.06 190 THR A N 1
ATOM 1560 C CA . THR A 1 190 ? -14.354 2.201 27.298 1.00 83.06 190 THR A CA 1
ATOM 1561 C C . THR A 1 190 ? -15.863 2.228 27.577 1.00 83.06 190 THR A C 1
ATOM 1563 O O . THR A 1 190 ? -16.270 2.769 28.600 1.00 83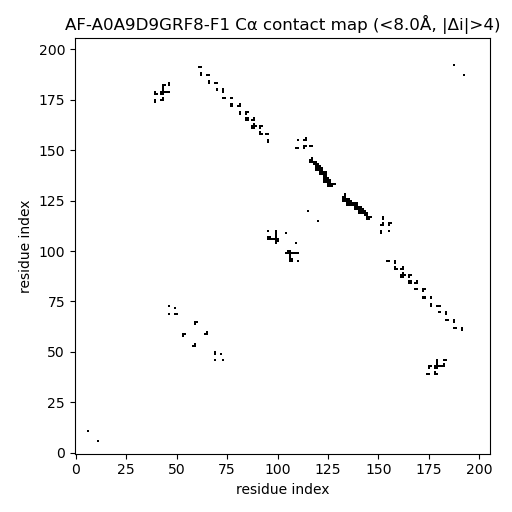.06 190 THR A O 1
ATOM 1566 N N . TYR A 1 191 ? -16.706 1.688 26.690 1.00 76.62 191 TYR A N 1
ATOM 1567 C CA . TYR A 1 191 ? -18.172 1.705 26.861 1.00 76.62 191 TYR A CA 1
ATOM 1568 C C . TYR A 1 191 ? -18.716 0.525 27.665 1.00 76.62 191 TYR A C 1
ATOM 1570 O O . TYR A 1 191 ? -19.783 0.629 28.252 1.00 76.62 191 TYR A O 1
ATOM 1578 N N . PHE A 1 192 ? -17.985 -0.589 27.691 1.00 76.31 192 PHE A N 1
ATOM 1579 C CA . PHE A 1 192 ? -18.404 -1.822 28.360 1.00 76.31 192 PHE A CA 1
ATOM 1580 C C . PHE A 1 192 ? -17.428 -2.229 29.473 1.00 76.31 192 PHE A C 1
ATOM 1582 O O . PHE A 1 192 ? -17.347 -3.414 29.813 1.00 76.31 192 PHE A O 1
ATOM 1589 N N . SER A 1 193 ? -16.633 -1.285 29.996 1.00 73.19 193 SER A N 1
ATOM 1590 C CA . SER A 1 193 ? -15.941 -1.494 31.267 1.00 73.19 193 SER A CA 1
ATOM 1591 C C . SER A 1 193 ? -16.995 -1.563 32.368 1.00 73.19 193 SER A C 1
ATOM 1593 O O . SER A 1 193 ? -17.932 -0.767 32.400 1.00 73.19 193 SER A O 1
ATOM 1595 N N . LYS A 1 194 ? -16.875 -2.560 33.245 1.00 61.50 194 LYS A N 1
ATOM 1596 C CA . LYS A 1 194 ? -17.701 -2.674 34.449 1.00 61.50 194 LYS A CA 1
ATOM 1597 C C . LYS A 1 194 ? -17.136 -1.730 35.519 1.00 61.50 194 LYS A C 1
ATOM 1599 O O . LYS A 1 194 ? -16.630 -2.201 36.529 1.00 61.50 194 LYS A O 1
ATOM 1604 N N . ASP A 1 195 ? -17.140 -0.427 35.253 1.00 57.81 195 ASP A N 1
ATOM 1605 C CA . ASP A 1 195 ? -16.748 0.577 36.247 1.00 57.81 195 ASP A CA 1
ATOM 1606 C C . ASP A 1 195 ? -17.967 0.940 37.094 1.00 57.81 195 ASP A C 1
ATOM 1608 O O . ASP A 1 195 ? -18.943 1.494 36.583 1.00 57.81 195 ASP A O 1
ATOM 1612 N N . LEU A 1 196 ? -17.901 0.624 38.390 1.00 54.50 196 LEU A N 1
ATOM 1613 C CA . LEU A 1 196 ? -18.960 0.903 39.366 1.00 54.50 196 LEU A CA 1
ATOM 1614 C C . LEU A 1 196 ? -19.273 2.413 39.456 1.00 54.50 196 LEU A C 1
ATOM 1616 O O . LEU A 1 196 ? -20.437 2.788 39.550 1.00 54.50 196 LEU A O 1
ATOM 1620 N N . GLU A 1 197 ? -18.267 3.284 39.302 1.00 54.28 197 GLU A N 1
ATOM 1621 C CA . GLU A 1 197 ? -18.432 4.753 39.262 1.00 54.28 197 GLU A CA 1
ATOM 1622 C C . GLU A 1 197 ? -19.221 5.257 38.044 1.00 54.28 197 GLU A C 1
ATOM 1624 O O . GLU A 1 197 ? -19.920 6.268 38.097 1.00 54.28 197 GLU A O 1
ATOM 1629 N N . LYS A 1 198 ? -19.128 4.557 36.909 1.00 55.47 198 LYS A N 1
ATOM 1630 C CA . LYS A 1 198 ? -19.877 4.927 35.701 1.00 55.47 198 LYS A CA 1
ATOM 1631 C C . LYS A 1 198 ? -21.349 4.550 35.817 1.00 55.47 198 LYS A C 1
ATOM 1633 O O . LYS A 1 198 ? -22.196 5.221 35.235 1.00 55.47 198 LYS A O 1
ATOM 1638 N N . GLN A 1 199 ? -21.636 3.481 36.557 1.00 51.38 199 GLN A N 1
ATOM 1639 C CA . GLN A 1 199 ? -22.996 3.028 36.828 1.00 51.38 199 GLN A CA 1
ATOM 1640 C C . GLN A 1 199 ? -23.697 3.919 37.859 1.00 51.38 199 GLN A C 1
ATOM 1642 O O . GLN A 1 199 ? -24.861 4.247 37.644 1.00 51.38 199 GLN A O 1
ATOM 1647 N N . SER A 1 200 ? -22.999 4.386 38.903 1.00 45.00 200 SER A N 1
ATOM 1648 C CA . SER A 1 200 ? -23.587 5.322 39.874 1.00 45.00 200 SER A CA 1
ATOM 1649 C C . SER A 1 200 ? -23.938 6.674 39.236 1.00 45.00 200 SER A C 1
ATOM 1651 O O . SER A 1 200 ? -25.046 7.167 39.417 1.00 45.00 200 SER A O 1
ATOM 1653 N N . ASN A 1 201 ? -23.066 7.230 38.387 1.00 52.72 201 ASN A N 1
ATOM 1654 C CA . ASN A 1 201 ? -23.328 8.503 37.700 1.00 52.72 201 ASN A CA 1
ATOM 1655 C C . ASN A 1 201 ? -24.451 8.428 36.644 1.00 52.72 201 ASN A C 1
ATOM 1657 O O . ASN A 1 201 ? -25.090 9.438 36.365 1.00 52.72 201 ASN A O 1
ATOM 1661 N N . GLN A 1 202 ? -24.717 7.255 36.056 1.00 54.69 202 GLN A N 1
ATOM 1662 C CA . GLN A 1 202 ? -25.855 7.062 35.143 1.00 54.69 202 GLN A CA 1
ATOM 1663 C C . GLN A 1 202 ? -27.192 6.878 35.877 1.00 54.69 202 GLN A C 1
ATOM 1665 O O . GLN A 1 202 ? -28.227 7.178 35.292 1.00 54.69 202 GLN A O 1
ATOM 1670 N N . GLN A 1 203 ? -27.177 6.418 37.132 1.00 45.16 203 GLN A N 1
ATOM 1671 C CA . GLN A 1 203 ? -28.374 6.307 37.976 1.00 45.16 203 GLN A CA 1
ATOM 1672 C C . GLN A 1 203 ? -28.786 7.639 38.615 1.00 45.16 203 GLN A C 1
ATOM 1674 O O . GLN A 1 203 ? -29.960 7.824 38.891 1.00 45.16 203 GLN A O 1
ATOM 1679 N N . ILE A 1 204 ? -27.851 8.572 38.823 1.00 45.75 204 ILE A N 1
ATOM 1680 C CA . ILE A 1 204 ? -28.143 9.914 39.367 1.00 45.75 204 ILE A CA 1
ATOM 1681 C C . ILE A 1 204 ? -28.743 10.852 38.295 1.00 45.75 204 ILE A C 1
ATOM 1683 O O . ILE A 1 204 ? -29.349 11.866 38.624 1.00 45.75 204 ILE A O 1
ATOM 1687 N N . ALA A 1 205 ? -28.572 10.527 37.009 1.00 43.94 205 ALA A N 1
ATOM 1688 C CA . ALA A 1 205 ? -29.052 11.324 35.875 1.00 43.94 205 ALA A CA 1
ATOM 1689 C C . ALA A 1 205 ? -30.373 10.812 35.252 1.00 43.94 205 ALA A C 1
ATOM 1691 O O . ALA A 1 205 ? -30.753 11.286 34.178 1.00 43.94 205 ALA A O 1
ATOM 1692 N N . GLN A 1 206 ? -31.032 9.836 35.888 1.00 38.41 206 GLN A N 1
ATOM 1693 C CA . GLN A 1 206 ? -32.402 9.388 35.594 1.00 38.41 206 GLN A CA 1
ATOM 1694 C C . GLN A 1 206 ? -33.350 9.912 36.668 1.00 38.41 206 GLN A C 1
ATOM 1696 O O . GLN A 1 206 ? -34.494 10.245 36.293 1.00 38.41 206 GLN A O 1
#

Mean predicted aligned error: 10.38 Å